Protein AF-A0A970X1T1-F1 (afdb_monomer_lite)

Sequence (201 aa):
MTVLVVLIGLSFYWSSSHQRRQFLLLPASTFEKYLSAFLIRFVGGFILTLLIFWVCANLARLTVQLTPQYGYAAERGFAYEPFSYYLFTNPESGLGKQLWLNVFSLLSSGAFFFVVPLFFRKLPLLKTALLYVTILFGLITLSVGLSHLFFPETSGFDIALTDYRIFHDMDAFEYLFNVLLSTAFPVLLVIGYFKLKEKTV

Structure (mmCIF, N/CA/C/O backbone):
data_AF-A0A970X1T1-F1
#
_entry.id   AF-A0A970X1T1-F1
#
loop_
_atom_site.group_PDB
_atom_site.id
_atom_site.type_symbol
_atom_site.label_atom_id
_atom_site.label_alt_id
_atom_site.label_comp_id
_atom_site.label_asym_id
_atom_site.label_entity_id
_atom_site.label_seq_id
_atom_site.pdbx_PDB_ins_code
_atom_site.Cartn_x
_atom_site.Cartn_y
_atom_site.Cartn_z
_atom_site.occupancy
_atom_site.B_iso_or_equiv
_atom_site.auth_seq_id
_atom_site.auth_comp_id
_atom_site.auth_asym_id
_atom_site.auth_atom_id
_atom_site.pdbx_PDB_model_num
ATOM 1 N N . MET A 1 1 ? 5.534 5.945 -1.621 1.00 47.91 1 MET A N 1
ATOM 2 C CA . MET A 1 1 ? 4.139 5.486 -1.394 1.00 47.91 1 MET A CA 1
ATOM 3 C C . MET A 1 1 ? 3.867 5.038 0.047 1.00 47.91 1 MET A C 1
ATOM 5 O O . MET A 1 1 ? 2.790 5.324 0.552 1.00 47.91 1 MET A O 1
ATOM 9 N N . THR A 1 2 ? 4.821 4.419 0.751 1.00 46.41 2 THR A N 1
ATOM 10 C CA . THR A 1 2 ? 4.668 3.950 2.148 1.00 46.41 2 THR A CA 1
ATOM 11 C C . THR A 1 2 ? 4.268 5.041 3.155 1.00 46.41 2 THR A C 1
ATOM 13 O O . THR A 1 2 ? 3.408 4.808 3.997 1.00 46.41 2 THR A O 1
ATOM 16 N N . VAL A 1 3 ? 4.809 6.260 3.032 1.00 51.78 3 VAL A N 1
ATOM 17 C CA . VAL A 1 3 ? 4.462 7.408 3.902 1.00 51.78 3 VAL A CA 1
ATOM 18 C C . VAL A 1 3 ? 2.988 7.819 3.770 1.00 51.78 3 VAL A C 1
ATOM 20 O O . VAL A 1 3 ? 2.350 8.171 4.759 1.00 51.78 3 VAL A O 1
ATOM 23 N N . LEU A 1 4 ? 2.425 7.718 2.564 1.00 58.75 4 LEU A N 1
ATOM 24 C CA . LEU A 1 4 ? 1.026 8.051 2.278 1.00 58.75 4 LEU A CA 1
ATOM 25 C C . LEU A 1 4 ? 0.061 7.030 2.896 1.00 58.75 4 LEU A C 1
ATOM 27 O O . LEU A 1 4 ? -0.932 7.413 3.507 1.00 58.75 4 LEU A O 1
ATOM 31 N N . VAL A 1 5 ? 0.399 5.740 2.820 1.00 60.19 5 VAL A N 1
ATOM 32 C CA . VAL A 1 5 ? -0.352 4.652 3.476 1.00 60.19 5 VAL A CA 1
ATOM 33 C C . VAL A 1 5 ? -0.394 4.856 4.992 1.00 60.19 5 VAL A C 1
ATOM 35 O O . VAL A 1 5 ? -1.449 4.732 5.616 1.00 60.19 5 VAL A O 1
ATOM 38 N N . VAL A 1 6 ? 0.744 5.233 5.580 1.00 60.34 6 VAL A N 1
ATOM 39 C CA . VAL A 1 6 ? 0.847 5.527 7.012 1.00 60.34 6 VAL A CA 1
ATOM 40 C C . VAL A 1 6 ? 0.017 6.762 7.382 1.00 60.34 6 VAL A C 1
ATOM 42 O O . VAL A 1 6 ? -0.695 6.722 8.378 1.00 60.34 6 VAL A O 1
ATOM 45 N N . LEU A 1 7 ? 0.018 7.823 6.570 1.00 61.06 7 LEU A N 1
ATOM 46 C CA . LEU A 1 7 ? -0.814 9.019 6.777 1.00 61.06 7 LEU A CA 1
ATOM 47 C C . LEU A 1 7 ? -2.321 8.713 6.751 1.00 61.06 7 LEU A C 1
ATOM 49 O O . LEU A 1 7 ? -3.052 9.169 7.634 1.00 61.06 7 LEU A O 1
ATOM 53 N N . ILE A 1 8 ? -2.778 7.897 5.795 1.00 59.72 8 ILE A N 1
ATOM 54 C CA . ILE A 1 8 ? -4.179 7.455 5.713 1.00 59.72 8 ILE A CA 1
ATOM 55 C C . ILE A 1 8 ? -4.552 6.651 6.968 1.00 59.72 8 ILE A C 1
ATOM 57 O O . ILE A 1 8 ? -5.566 6.949 7.601 1.00 59.72 8 ILE A O 1
ATOM 61 N N . GLY A 1 9 ? -3.711 5.701 7.394 1.00 55.88 9 GLY A N 1
ATOM 62 C CA . GLY A 1 9 ? -3.934 4.920 8.619 1.00 55.88 9 GLY A CA 1
ATOM 63 C C . GLY A 1 9 ? -3.893 5.757 9.910 1.00 55.88 9 GLY A C 1
ATOM 64 O O . GLY A 1 9 ? -4.700 5.552 10.820 1.00 55.88 9 GLY A O 1
ATOM 65 N N . LEU A 1 10 ? -3.000 6.749 9.990 1.00 59.59 10 LEU A N 1
ATOM 66 C CA . LEU A 1 10 ? -2.836 7.632 11.153 1.00 59.59 10 LEU A CA 1
ATOM 67 C C . LEU A 1 10 ? -3.963 8.657 11.306 1.00 59.59 10 LEU A C 1
ATOM 69 O O . LEU A 1 10 ? -4.283 9.031 12.439 1.00 59.59 10 LEU A O 1
ATOM 73 N N . SER A 1 11 ? -4.609 9.062 10.207 1.00 55.84 11 SER A N 1
ATOM 74 C CA . SER A 1 11 ? -5.762 9.978 10.228 1.00 55.84 11 SER A CA 1
ATOM 75 C C . SER A 1 11 ? -6.899 9.484 11.138 1.00 55.84 11 SER A C 1
ATOM 77 O O . SER A 1 11 ? -7.680 10.273 11.675 1.00 55.84 11 SER A O 1
ATOM 79 N N . PHE A 1 12 ? -6.969 8.170 11.376 1.00 53.00 12 PHE A N 1
ATOM 80 C CA . PHE A 1 12 ? -7.962 7.563 12.252 1.00 53.00 12 PHE A CA 1
ATOM 81 C C . PHE A 1 12 ? -7.595 7.629 13.738 1.00 53.00 12 PHE A C 1
ATOM 83 O O . PHE A 1 12 ? -8.478 7.791 14.584 1.00 53.00 12 PHE A O 1
ATOM 90 N N . TYR A 1 13 ? -6.304 7.530 14.061 1.00 53.75 13 TYR A N 1
ATOM 91 C CA . TYR A 1 13 ? -5.816 7.507 15.443 1.00 53.75 13 TYR A CA 1
ATOM 92 C C . TYR A 1 13 ? -5.747 8.915 16.057 1.00 53.75 13 TYR A C 1
ATOM 94 O O . TYR A 1 13 ? -5.855 9.073 17.275 1.00 53.75 13 TYR A O 1
ATOM 102 N N . TRP A 1 14 ? -5.652 9.947 15.213 1.00 45.03 14 TRP A N 1
ATOM 103 C CA . TRP A 1 14 ? -5.639 11.360 15.599 1.00 45.03 14 TRP A CA 1
ATOM 104 C C . TRP A 1 14 ? -7.050 11.907 15.886 1.00 45.03 14 TRP A C 1
ATOM 106 O O . TRP A 1 14 ? -7.522 12.850 15.259 1.00 45.03 14 TRP A O 1
ATOM 116 N N . SER A 1 15 ? -7.781 11.312 16.830 1.00 50.44 15 SER A N 1
ATOM 117 C CA . SER A 1 15 ? -9.017 11.918 17.345 1.00 50.44 15 SER A CA 1
ATOM 118 C C . SER A 1 15 ? -8.984 11.958 18.869 1.00 50.44 15 SER A C 1
ATOM 120 O O . SER A 1 15 ? -9.053 10.929 19.559 1.00 50.44 15 SER A O 1
ATOM 122 N N . SER A 1 16 ? -8.822 13.181 19.380 1.00 47.22 16 SER A N 1
ATOM 123 C CA . SER A 1 16 ? -8.738 13.507 20.801 1.00 47.22 16 SER A CA 1
ATOM 124 C C . SER A 1 16 ? -10.021 13.116 21.544 1.00 47.22 16 SER A C 1
ATOM 126 O O . SER A 1 16 ? -11.103 12.990 20.963 1.00 47.22 16 SER A O 1
ATOM 128 N N 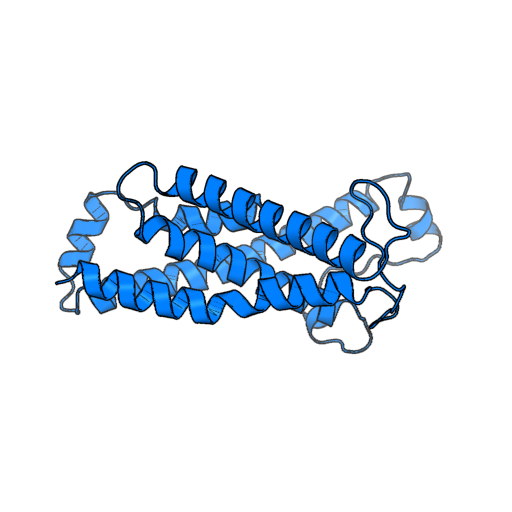. SER A 1 17 ? -9.914 12.897 22.858 1.00 47.44 17 SER A N 1
ATOM 129 C CA . SER A 1 17 ? -11.045 12.459 23.693 1.00 47.44 17 SER A CA 1
ATOM 130 C C . SER A 1 17 ? -12.228 13.445 23.684 1.00 47.44 17 SER A C 1
ATOM 132 O O . SER A 1 17 ? -13.367 13.026 23.886 1.00 47.44 17 SER A O 1
ATOM 134 N N . HIS A 1 18 ? -11.983 14.726 23.382 1.00 41.94 18 HIS A N 1
ATOM 135 C CA . HIS A 1 18 ? -13.001 15.777 23.317 1.00 41.94 18 HIS A CA 1
ATOM 136 C C . HIS A 1 18 ? -13.946 15.652 22.110 1.00 41.94 18 HIS A C 1
ATOM 138 O O . HIS A 1 18 ? -15.156 15.788 22.280 1.00 41.94 18 HIS A O 1
ATOM 144 N N . GLN A 1 19 ? -13.441 15.312 20.918 1.00 51.34 19 GLN A N 1
ATOM 145 C CA . GLN A 1 19 ? -14.283 15.109 19.726 1.00 51.34 19 GLN A CA 1
ATOM 146 C C . GLN A 1 19 ? -15.146 13.842 19.829 1.00 51.34 19 GLN A C 1
ATOM 148 O O . GLN A 1 19 ? -16.275 13.817 19.340 1.00 51.34 19 GLN A O 1
ATOM 153 N N . ARG A 1 20 ? -14.661 12.809 20.538 1.00 51.06 20 ARG A N 1
ATOM 154 C CA . ARG A 1 20 ? -15.435 11.590 20.837 1.00 51.06 20 ARG A CA 1
ATOM 155 C C . ARG A 1 20 ? -16.709 11.882 21.638 1.00 51.06 20 ARG A C 1
ATOM 157 O O . ARG A 1 20 ? -17.729 11.249 21.385 1.00 51.06 20 ARG A O 1
ATOM 164 N N . ARG A 1 21 ? -16.670 12.850 22.565 1.00 47.09 21 ARG A N 1
ATOM 165 C CA . ARG A 1 21 ? -17.832 13.241 23.387 1.00 47.09 21 ARG A CA 1
ATOM 166 C C . ARG A 1 21 ? -18.911 13.973 22.587 1.00 47.09 21 ARG A C 1
ATOM 168 O O . ARG A 1 21 ? -20.084 13.718 22.814 1.00 47.09 21 ARG A O 1
ATOM 175 N N . GLN A 1 22 ? -18.533 14.823 21.632 1.00 48.69 22 GLN A N 1
ATOM 176 C CA . GLN A 1 22 ? -19.498 15.518 20.768 1.00 48.69 22 GLN A CA 1
ATOM 177 C C . GLN A 1 22 ? -20.135 14.580 19.733 1.00 48.69 22 GLN A C 1
ATOM 179 O O . GLN A 1 22 ? -21.338 14.653 19.505 1.00 48.69 22 GLN A O 1
ATOM 184 N N . PHE A 1 23 ? -19.373 13.629 19.180 1.00 50.66 23 PHE A N 1
ATOM 185 C CA . PHE A 1 23 ? -19.921 12.605 18.281 1.00 50.66 23 PHE A CA 1
ATOM 186 C C . PHE A 1 23 ? -20.950 11.696 18.972 1.00 50.66 23 PHE A C 1
ATOM 188 O O . PHE A 1 23 ? -21.931 11.282 18.355 1.00 50.66 23 PHE A O 1
ATOM 195 N N . LEU A 1 24 ? -20.777 11.412 20.267 1.00 51.00 24 LEU A N 1
ATOM 196 C CA . LEU A 1 24 ? -21.720 10.611 21.054 1.00 51.00 24 LEU A CA 1
ATOM 197 C C . LEU A 1 24 ? -23.114 11.249 21.185 1.00 51.00 24 LEU A C 1
ATOM 199 O O . LEU A 1 24 ? -24.064 10.504 21.393 1.00 51.00 24 LEU A O 1
ATOM 203 N N . LEU A 1 25 ? -23.263 12.560 20.971 1.00 57.19 25 LEU A N 1
ATOM 204 C CA . LEU A 1 25 ? -24.535 13.278 21.136 1.00 57.19 25 LEU A CA 1
ATOM 205 C C . LEU A 1 25 ? -25.442 13.274 19.895 1.00 57.19 25 LEU A C 1
ATOM 207 O O . LEU A 1 25 ? -26.604 13.653 20.000 1.00 57.19 25 LEU A O 1
ATOM 211 N N . LEU A 1 26 ? -24.956 12.836 18.728 1.00 59.75 26 LEU A N 1
ATOM 212 C CA . LEU A 1 26 ? -25.812 12.694 17.545 1.00 59.75 26 LEU A CA 1
ATOM 213 C C . LEU A 1 26 ? -26.845 11.567 17.771 1.00 59.75 26 LEU A C 1
ATOM 215 O O . LEU A 1 26 ? -26.453 10.494 18.237 1.00 59.75 26 LEU A O 1
ATOM 219 N N . PRO A 1 27 ? -28.136 11.744 17.440 1.00 56.75 27 PRO A N 1
ATOM 220 C CA . PRO A 1 27 ? -29.149 10.691 17.519 1.00 56.75 27 PRO A CA 1
ATOM 221 C C . PRO A 1 27 ? -28.991 9.746 16.322 1.00 56.75 27 PRO A C 1
ATOM 223 O O . PRO A 1 27 ? -29.815 9.684 15.422 1.00 56.75 27 PRO A O 1
ATOM 226 N N . ALA A 1 28 ? -27.856 9.065 16.288 1.00 61.75 28 ALA A N 1
ATOM 227 C CA . ALA A 1 28 ? -27.480 8.092 15.285 1.00 61.75 28 ALA A CA 1
ATOM 228 C C . ALA A 1 28 ? -26.937 6.872 16.018 1.00 61.75 28 ALA A C 1
ATOM 230 O O . ALA A 1 28 ? -26.394 6.985 17.128 1.00 61.75 28 ALA A O 1
ATOM 231 N N . SER A 1 29 ? -27.057 5.708 15.393 1.00 61.53 29 SER A N 1
ATOM 232 C CA . SER A 1 29 ? -26.443 4.500 15.928 1.00 61.53 29 SER A CA 1
ATOM 233 C C . SER A 1 29 ? -24.944 4.742 16.157 1.00 61.53 29 SER A C 1
ATOM 235 O O . SER A 1 29 ? -24.279 5.416 15.364 1.00 61.53 29 SER A O 1
ATOM 237 N N . THR A 1 30 ? -24.373 4.208 17.242 1.00 61.75 30 THR A N 1
ATOM 238 C CA . THR A 1 30 ? -22.914 4.253 17.469 1.00 61.75 30 THR A CA 1
ATOM 239 C C . THR A 1 30 ? -22.156 3.728 16.250 1.00 61.75 30 THR A C 1
ATOM 241 O O . THR A 1 30 ? -21.119 4.279 15.890 1.00 61.75 30 THR A O 1
ATOM 244 N N . PHE A 1 31 ? -22.733 2.752 15.548 1.00 58.59 31 PHE A N 1
ATOM 245 C CA . PHE A 1 31 ? -22.246 2.248 14.272 1.00 58.59 31 PHE A CA 1
ATOM 246 C C . PHE A 1 31 ? -22.222 3.316 13.160 1.00 58.59 31 PHE A C 1
ATOM 248 O O . PHE A 1 31 ? -21.184 3.510 12.533 1.00 58.59 31 PHE A O 1
ATOM 255 N N . GLU A 1 32 ? -23.311 4.057 12.942 1.00 63.53 32 GLU A N 1
ATOM 256 C CA . GLU A 1 32 ? -23.390 5.106 11.909 1.00 63.53 32 GLU A CA 1
ATOM 257 C C . GLU A 1 32 ? -22.397 6.243 12.162 1.00 63.53 32 GLU A C 1
ATOM 259 O O . GLU A 1 32 ? -21.842 6.819 11.227 1.00 63.53 32 GLU A O 1
ATOM 264 N N . LYS A 1 33 ? -22.100 6.536 13.429 1.00 64.56 33 LYS A N 1
ATOM 265 C CA . LYS A 1 33 ? -21.084 7.526 13.816 1.00 64.56 33 LYS A CA 1
ATOM 266 C C . LYS A 1 33 ? -19.670 7.087 13.435 1.00 64.56 33 LYS A C 1
ATOM 268 O O . LYS A 1 33 ? -18.886 7.899 12.950 1.00 64.56 33 LYS A O 1
ATOM 273 N N . TYR A 1 34 ? -19.339 5.809 13.620 1.00 64.38 34 TYR A N 1
ATOM 274 C CA . TYR A 1 34 ? -18.043 5.273 13.194 1.00 64.38 34 TYR A CA 1
ATOM 275 C C . TYR A 1 34 ? -17.973 5.066 11.680 1.00 64.38 34 TYR A C 1
ATOM 277 O O . TYR A 1 34 ? -16.923 5.319 11.093 1.00 64.38 34 TYR A O 1
ATOM 285 N N . LEU A 1 35 ? -19.078 4.670 11.044 1.00 66.25 35 LEU A N 1
ATOM 286 C CA . LEU A 1 35 ? -19.170 4.494 9.596 1.00 66.25 35 LEU A CA 1
ATOM 287 C C . LEU A 1 35 ? -19.083 5.833 8.854 1.00 66.25 35 LEU A C 1
ATOM 289 O O . LEU A 1 35 ? -18.372 5.929 7.863 1.00 66.25 35 LEU A O 1
ATOM 293 N N . SER A 1 36 ? -19.751 6.880 9.341 1.00 66.12 36 SER A N 1
ATOM 294 C CA . SER A 1 36 ? -19.650 8.229 8.768 1.00 66.12 36 SER A CA 1
ATOM 295 C C . SER A 1 36 ? -18.247 8.803 8.936 1.00 66.12 36 SER A C 1
ATOM 297 O O . SER A 1 36 ? -17.686 9.324 7.977 1.00 66.12 36 SER A O 1
ATOM 299 N N . ALA A 1 37 ? -17.624 8.642 10.108 1.00 64.25 37 ALA A N 1
ATOM 300 C CA . ALA A 1 37 ? -16.226 9.018 10.302 1.00 64.25 37 ALA A CA 1
ATOM 301 C C . ALA A 1 37 ? -15.281 8.203 9.400 1.00 64.25 37 ALA A C 1
ATOM 303 O O . ALA A 1 37 ? -14.306 8.753 8.894 1.00 64.25 37 ALA A O 1
ATOM 304 N N . PHE A 1 38 ? -15.580 6.922 9.163 1.00 66.06 38 PHE A N 1
ATOM 305 C CA . PHE A 1 38 ? -14.867 6.074 8.209 1.00 66.06 38 PHE A CA 1
ATOM 306 C C . PHE A 1 38 ? -15.016 6.571 6.774 1.00 66.06 38 PHE A C 1
ATOM 308 O O . PHE A 1 38 ? -14.006 6.832 6.138 1.00 66.06 38 PHE A O 1
ATOM 315 N N . LEU A 1 39 ? -16.235 6.787 6.282 1.00 69.06 39 LEU A N 1
ATOM 316 C CA . LEU A 1 39 ? -16.487 7.300 4.936 1.00 69.06 39 LEU A CA 1
ATOM 317 C C . LEU A 1 39 ? -15.849 8.672 4.733 1.00 69.06 39 LEU A C 1
ATOM 319 O O . LEU A 1 39 ? -15.106 8.853 3.778 1.00 69.06 39 LEU A O 1
ATOM 323 N N . ILE A 1 40 ? -16.046 9.616 5.653 1.00 69.31 40 ILE A N 1
ATOM 324 C CA . ILE A 1 40 ? -15.488 10.968 5.528 1.00 69.31 40 ILE A CA 1
ATOM 325 C C . ILE A 1 40 ? -13.955 10.934 5.541 1.00 69.31 40 ILE A C 1
ATOM 327 O O . ILE A 1 40 ? -13.327 11.620 4.741 1.00 69.31 40 ILE A O 1
ATOM 331 N N . ARG A 1 41 ? -13.327 10.134 6.413 1.00 67.75 41 ARG A N 1
ATOM 332 C CA . ARG A 1 41 ? -11.858 10.088 6.518 1.00 67.75 41 ARG A CA 1
ATOM 333 C C . ARG A 1 41 ? -11.208 9.225 5.444 1.00 67.75 41 ARG A C 1
ATOM 335 O O . ARG A 1 41 ? -10.148 9.593 4.958 1.00 67.75 41 ARG A O 1
ATOM 342 N N . PHE A 1 42 ? -11.826 8.115 5.055 1.00 68.12 42 PHE A N 1
ATOM 343 C CA . PHE A 1 42 ? -11.320 7.240 4.000 1.00 68.12 42 PHE A CA 1
ATOM 344 C C . PHE A 1 42 ? -11.525 7.876 2.627 1.00 68.12 42 PHE A C 1
ATOM 346 O O . PHE A 1 42 ? -10.560 8.033 1.892 1.00 68.12 42 PHE A O 1
ATOM 353 N N . VAL A 1 43 ? -12.743 8.328 2.304 1.00 72.81 43 VAL A N 1
ATOM 354 C CA . VAL A 1 43 ? -13.030 9.006 1.028 1.00 72.81 43 VAL A CA 1
ATOM 355 C C . VAL A 1 43 ? -12.335 10.364 0.981 1.00 72.81 43 VAL A C 1
ATOM 357 O O . VAL A 1 43 ? -11.674 10.677 -0.004 1.00 72.81 43 VAL A O 1
ATOM 360 N N . GLY A 1 44 ? -12.399 11.152 2.058 1.00 71.56 44 GLY A N 1
ATOM 361 C CA . GLY A 1 44 ? -11.696 12.434 2.135 1.00 71.56 44 GLY A CA 1
ATOM 362 C C . GLY A 1 44 ? -10.176 12.275 2.081 1.00 71.56 44 GLY A C 1
ATOM 363 O O . GLY A 1 44 ? -9.508 12.991 1.340 1.00 71.56 44 GLY A O 1
ATOM 364 N N . GLY A 1 45 ? -9.622 11.294 2.797 1.00 67.81 45 GLY A N 1
ATOM 365 C CA . GLY A 1 45 ? -8.199 10.957 2.751 1.00 67.81 45 GLY A CA 1
ATOM 366 C C . GLY A 1 45 ? -7.762 10.440 1.381 1.00 67.81 45 GLY A C 1
ATOM 367 O O . GLY A 1 45 ? -6.671 10.774 0.925 1.00 67.81 45 GLY A O 1
ATOM 368 N N . PHE A 1 46 ? -8.621 9.692 0.689 1.00 72.88 46 PHE A N 1
ATOM 369 C CA . PHE A 1 46 ? -8.383 9.236 -0.677 1.00 72.88 46 PHE A CA 1
ATOM 370 C C . PHE A 1 46 ? -8.332 10.408 -1.664 1.00 72.88 46 PHE A C 1
ATOM 372 O O . PHE A 1 46 ? -7.360 10.532 -2.406 1.00 72.88 46 PHE A O 1
ATOM 379 N N . ILE A 1 47 ? -9.307 11.320 -1.617 1.00 78.94 47 ILE A N 1
ATOM 380 C CA . ILE A 1 47 ? -9.315 12.537 -2.447 1.00 78.94 47 ILE A CA 1
ATOM 381 C C . ILE A 1 47 ? -8.060 13.378 -2.178 1.00 78.94 47 ILE A C 1
ATOM 383 O O . ILE A 1 47 ? -7.379 13.803 -3.110 1.00 78.94 47 ILE A O 1
ATOM 387 N N . LEU A 1 48 ? -7.715 13.577 -0.904 1.00 76.12 48 LEU A N 1
ATOM 388 C CA . LEU A 1 48 ? -6.531 14.337 -0.508 1.00 76.12 48 LEU A CA 1
ATOM 389 C C . LEU A 1 48 ? -5.236 13.662 -0.983 1.00 76.12 48 LEU A C 1
ATOM 391 O O . LEU A 1 48 ? -4.315 14.338 -1.431 1.00 76.12 48 LEU A O 1
ATOM 395 N N . THR A 1 49 ? -5.185 12.331 -0.960 1.00 68.50 49 THR A N 1
ATOM 396 C CA . THR A 1 49 ? -4.061 11.548 -1.491 1.00 68.50 49 THR A CA 1
ATOM 397 C C . THR A 1 49 ? -3.916 11.714 -2.997 1.00 68.50 49 THR A C 1
ATOM 399 O O . THR A 1 49 ? -2.800 11.913 -3.471 1.00 68.50 49 THR A O 1
ATOM 402 N N . LEU A 1 50 ? -5.021 11.672 -3.749 1.00 77.25 50 LEU A N 1
ATOM 403 C CA . LEU A 1 50 ? -4.995 11.931 -5.187 1.00 77.25 50 LEU A CA 1
ATOM 404 C C . LEU A 1 50 ? -4.441 13.330 -5.467 1.00 77.25 50 LEU A C 1
ATOM 406 O O . LEU A 1 50 ? -3.550 13.462 -6.303 1.00 77.25 50 LEU A O 1
ATOM 410 N N . LEU A 1 51 ? -4.894 14.344 -4.728 1.00 81.06 51 LEU A N 1
ATOM 411 C CA . LEU A 1 51 ? -4.429 15.723 -4.882 1.00 81.06 51 LEU A CA 1
ATOM 412 C C . LEU A 1 51 ? -2.927 15.851 -4.573 1.00 81.06 51 LEU A C 1
ATOM 414 O O . LEU A 1 51 ? -2.181 16.395 -5.385 1.00 81.06 51 LEU A O 1
ATOM 418 N N . ILE A 1 52 ? -2.456 15.287 -3.453 1.00 79.69 52 ILE A N 1
ATOM 419 C CA . ILE A 1 52 ? -1.022 15.249 -3.115 1.00 79.69 52 ILE A CA 1
ATOM 420 C C . ILE A 1 52 ? -0.229 14.558 -4.224 1.00 79.69 52 ILE A C 1
ATOM 422 O O . ILE A 1 52 ? 0.811 15.062 -4.637 1.00 79.69 52 ILE A O 1
ATOM 426 N N . PHE A 1 53 ? -0.718 13.425 -4.728 1.00 78.62 53 PHE A N 1
ATOM 427 C CA . PHE A 1 53 ? -0.064 12.700 -5.809 1.00 78.62 53 PHE A CA 1
ATOM 428 C C . PHE A 1 53 ? 0.050 13.551 -7.079 1.00 78.62 53 PHE A C 1
ATOM 430 O O . PHE A 1 53 ? 1.125 13.608 -7.671 1.00 78.62 53 PHE A O 1
ATOM 437 N N . TRP A 1 54 ? -1.009 14.270 -7.459 1.00 83.81 54 TRP A N 1
ATOM 438 C CA . TRP A 1 54 ? -0.980 15.192 -8.595 1.00 83.81 54 TRP A CA 1
ATOM 439 C C . TRP A 1 54 ? 0.037 16.318 -8.404 1.00 83.81 54 TRP A C 1
ATOM 441 O O . TRP A 1 54 ? 0.803 16.614 -9.322 1.00 83.81 54 TRP A O 1
ATOM 451 N N . VAL A 1 55 ? 0.110 16.906 -7.207 1.00 84.88 55 VAL A N 1
ATOM 452 C CA . VAL A 1 55 ? 1.121 17.925 -6.884 1.00 84.88 55 VAL A CA 1
ATOM 453 C C . VAL A 1 55 ? 2.527 17.337 -6.983 1.00 84.88 55 VAL A C 1
ATOM 455 O O . VAL A 1 55 ? 3.381 17.915 -7.649 1.00 84.88 55 VAL A O 1
ATOM 458 N N . CYS A 1 56 ? 2.769 16.169 -6.384 1.00 82.44 56 CYS A N 1
ATOM 459 C CA . CYS A 1 56 ? 4.063 15.494 -6.439 1.00 82.44 56 CYS A CA 1
ATOM 460 C C . CYS A 1 56 ? 4.476 15.132 -7.870 1.00 82.44 56 CYS A C 1
ATOM 462 O O . CYS A 1 56 ? 5.638 15.315 -8.213 1.00 82.44 56 CYS A O 1
ATOM 464 N N . ALA A 1 57 ? 3.554 14.658 -8.712 1.00 81.25 57 ALA A N 1
ATOM 465 C CA . ALA A 1 57 ? 3.840 14.317 -10.105 1.00 81.25 57 ALA A CA 1
ATOM 466 C C . ALA A 1 57 ? 4.237 15.557 -10.924 1.00 81.25 57 ALA A C 1
ATOM 468 O O . ALA A 1 57 ? 5.198 15.523 -11.693 1.00 81.25 57 ALA A O 1
ATOM 469 N N . ASN A 1 58 ? 3.550 16.683 -10.709 1.00 84.31 58 ASN A N 1
ATOM 470 C CA . ASN A 1 58 ? 3.902 17.946 -11.354 1.00 84.31 58 ASN A CA 1
ATOM 471 C C . ASN A 1 58 ? 5.207 18.543 -10.805 1.00 84.31 58 ASN A C 1
ATOM 473 O O . ASN A 1 58 ? 5.997 19.082 -11.580 1.00 84.31 58 ASN A O 1
ATOM 477 N N . LEU A 1 59 ? 5.486 18.393 -9.506 1.00 83.75 59 LEU A N 1
ATOM 478 C CA . LEU A 1 59 ? 6.791 18.746 -8.939 1.00 83.75 59 LEU A CA 1
ATOM 479 C C . LEU A 1 59 ? 7.907 17.886 -9.534 1.00 83.75 59 LEU A C 1
ATOM 481 O O . LEU A 1 59 ? 8.938 18.424 -9.917 1.00 83.75 59 LEU A O 1
ATOM 485 N N . ALA A 1 60 ? 7.702 16.574 -9.654 1.00 82.94 60 ALA A N 1
ATOM 486 C CA . ALA A 1 60 ? 8.679 15.668 -10.248 1.00 82.94 60 ALA A CA 1
ATOM 487 C C . ALA A 1 60 ? 9.001 16.082 -11.693 1.00 82.94 60 ALA A C 1
ATOM 489 O O . ALA A 1 60 ? 10.170 16.206 -12.058 1.00 82.94 60 ALA A O 1
ATOM 490 N N . ARG A 1 61 ? 7.978 16.416 -12.491 1.00 80.94 61 ARG A N 1
ATOM 491 C CA . ARG A 1 61 ? 8.159 16.987 -13.834 1.00 80.94 61 ARG A CA 1
ATOM 492 C C . ARG A 1 61 ? 9.019 18.252 -13.810 1.00 80.94 61 ARG A C 1
ATOM 494 O O . ARG A 1 61 ? 9.965 18.347 -14.587 1.00 80.94 61 ARG A O 1
ATOM 501 N N . LEU A 1 62 ? 8.727 19.194 -12.911 1.00 81.31 62 LEU A N 1
ATOM 502 C CA . LEU A 1 62 ? 9.528 20.414 -12.762 1.00 81.31 62 LEU A CA 1
ATOM 503 C C . LEU A 1 62 ? 10.980 20.097 -12.392 1.00 81.31 62 LEU A C 1
ATOM 505 O O . LEU A 1 62 ? 11.894 20.669 -12.976 1.00 81.31 62 LEU A O 1
ATOM 509 N N . THR A 1 63 ? 11.215 19.157 -11.474 1.00 83.75 63 THR A N 1
ATOM 510 C CA . THR A 1 63 ? 12.582 18.775 -11.087 1.00 83.75 63 THR A CA 1
ATOM 511 C C . THR A 1 63 ? 13.367 18.170 -12.247 1.00 83.75 63 THR A C 1
ATOM 513 O O . THR A 1 63 ? 14.545 18.481 -12.404 1.00 83.75 63 THR A O 1
ATOM 516 N N . VAL A 1 64 ? 12.724 17.372 -13.105 1.00 79.06 64 VAL A N 1
ATOM 517 C CA . VAL A 1 64 ? 13.363 16.799 -14.299 1.00 79.06 64 VAL A CA 1
ATOM 518 C C . VAL A 1 64 ? 13.696 17.895 -15.311 1.00 79.06 64 VAL A C 1
ATOM 520 O O . VAL A 1 64 ? 14.813 17.925 -15.817 1.00 79.06 64 VAL A O 1
ATOM 523 N N . GLN A 1 65 ? 12.780 18.838 -15.547 1.00 75.88 65 GLN A N 1
ATOM 524 C CA . GLN A 1 65 ? 13.011 19.977 -16.445 1.00 75.88 65 GLN A CA 1
ATOM 525 C C . GLN A 1 65 ? 14.143 20.898 -15.965 1.00 75.88 65 GLN A C 1
ATOM 527 O O . GLN A 1 65 ? 14.881 21.440 -16.782 1.00 75.88 65 GLN A O 1
ATOM 532 N N . LEU A 1 66 ? 14.291 21.068 -14.650 1.00 76.00 66 LEU A N 1
ATOM 533 C CA . LEU A 1 66 ? 15.332 21.902 -14.040 1.00 76.00 66 LEU A CA 1
ATOM 534 C C . LEU A 1 66 ? 16.688 21.189 -13.919 1.00 76.00 66 LEU A C 1
ATOM 536 O O . LEU A 1 66 ? 17.693 21.835 -13.624 1.00 76.00 66 LEU A O 1
ATOM 540 N N . THR A 1 67 ? 16.739 19.869 -14.123 1.00 79.12 67 THR A N 1
ATOM 541 C CA . THR A 1 67 ? 17.978 19.095 -14.007 1.00 79.12 67 THR A CA 1
ATOM 542 C C . THR A 1 67 ? 18.747 19.131 -15.335 1.00 79.12 67 THR A C 1
ATOM 544 O O . THR A 1 67 ? 18.264 18.597 -16.336 1.00 79.12 67 THR A O 1
ATOM 547 N N . PRO A 1 68 ? 19.978 19.678 -15.373 1.00 68.00 68 PRO A N 1
ATOM 548 C CA . PRO A 1 68 ? 20.712 19.903 -16.622 1.00 68.00 68 PRO A CA 1
ATOM 549 C C . PRO A 1 68 ? 21.056 18.614 -17.386 1.00 68.00 68 PRO A C 1
ATOM 551 O O . PRO A 1 68 ? 21.167 18.642 -18.606 1.00 68.00 68 PRO A O 1
ATOM 554 N N . GLN A 1 69 ? 21.158 17.466 -16.704 1.00 67.31 69 GLN A N 1
ATOM 555 C CA . GLN A 1 69 ? 21.355 16.161 -17.358 1.00 67.31 69 GLN A CA 1
ATOM 556 C C . GLN A 1 69 ? 20.165 15.734 -18.235 1.00 67.31 69 GLN A C 1
ATOM 558 O O . GLN A 1 69 ? 20.366 15.037 -19.225 1.00 67.31 69 GLN A O 1
ATOM 563 N N . TYR A 1 70 ? 18.947 16.170 -17.902 1.00 63.78 70 TYR A N 1
ATOM 564 C CA . TYR A 1 70 ? 17.722 15.842 -18.638 1.00 63.78 70 TYR A CA 1
ATOM 565 C C . TYR A 1 70 ? 17.224 17.001 -19.516 1.00 63.78 70 TYR A C 1
ATOM 567 O O . TYR A 1 70 ? 16.439 16.778 -20.436 1.00 63.78 70 TYR A O 1
ATOM 575 N N . GLY A 1 71 ? 17.743 18.218 -19.314 1.00 59.91 71 GLY A N 1
ATOM 576 C CA . GLY A 1 71 ? 17.485 19.378 -20.178 1.00 59.91 71 GLY A CA 1
ATOM 577 C C . GLY A 1 71 ? 17.829 19.135 -21.655 1.00 59.91 71 GLY A C 1
ATOM 578 O O . GLY A 1 71 ? 17.107 19.599 -22.535 1.00 59.91 71 GLY A O 1
ATOM 579 N N . TYR A 1 72 ? 18.834 18.297 -21.939 1.00 58.00 72 TYR A N 1
ATOM 580 C CA . TYR A 1 72 ? 19.210 17.892 -23.302 1.00 58.00 72 TYR A CA 1
ATOM 581 C C . TYR A 1 72 ? 18.097 17.161 -24.077 1.00 58.00 72 TYR A C 1
ATOM 583 O O . TYR A 1 72 ? 18.089 17.176 -25.308 1.00 58.00 72 TYR A O 1
ATOM 591 N N . ALA A 1 73 ? 17.150 16.510 -23.393 1.00 60.72 73 ALA A N 1
ATOM 592 C CA . ALA A 1 73 ? 16.004 15.882 -24.052 1.00 60.72 73 ALA A CA 1
ATOM 593 C C . ALA A 1 73 ? 14.963 16.926 -24.493 1.00 60.72 73 ALA A C 1
ATOM 595 O O . ALA A 1 73 ? 14.390 16.800 -25.576 1.00 60.72 73 ALA A O 1
ATOM 596 N N . ALA A 1 74 ? 14.777 17.993 -23.707 1.00 60.12 74 ALA A N 1
ATOM 597 C CA . ALA A 1 74 ? 13.901 19.107 -24.067 1.00 60.12 74 ALA A CA 1
ATOM 598 C C . ALA A 1 74 ? 14.441 19.887 -25.281 1.00 60.12 74 ALA A C 1
ATOM 600 O O . ALA A 1 74 ? 13.669 20.257 -26.163 1.00 60.12 74 ALA A O 1
ATOM 601 N N . GLU A 1 75 ? 15.765 20.053 -25.387 1.00 61.38 75 GLU A N 1
ATOM 602 C CA . GLU A 1 75 ? 16.423 20.673 -26.553 1.00 61.38 75 GLU A CA 1
ATOM 603 C C . GLU A 1 75 ? 16.263 19.858 -27.850 1.00 61.38 75 GLU A C 1
ATOM 605 O O . GLU A 1 75 ? 16.278 20.420 -28.943 1.00 61.38 75 GLU A O 1
ATOM 610 N N . ARG A 1 76 ? 16.050 18.538 -27.748 1.00 63.28 76 ARG A N 1
ATOM 611 C CA . ARG A 1 76 ? 15.772 17.642 -28.888 1.00 63.28 76 ARG A CA 1
ATOM 612 C C . ARG A 1 76 ? 14.287 17.540 -29.259 1.00 63.28 76 ARG A C 1
ATOM 614 O O . ARG A 1 76 ? 13.934 16.715 -30.097 1.00 63.28 76 ARG A O 1
ATOM 621 N N . GLY A 1 77 ? 13.423 18.360 -28.659 1.00 63.41 77 GLY A N 1
ATOM 622 C CA . GLY A 1 77 ? 11.993 18.404 -28.974 1.00 63.41 77 GLY A CA 1
ATOM 623 C C . GLY A 1 77 ? 11.130 17.393 -28.214 1.00 63.41 77 GLY A C 1
ATOM 624 O O . GLY A 1 77 ? 9.949 17.257 -28.531 1.00 63.41 77 GLY A O 1
ATOM 625 N N . PHE A 1 78 ? 11.664 16.704 -27.198 1.00 65.44 78 PHE A N 1
ATOM 626 C CA . PHE A 1 78 ? 10.838 15.874 -26.321 1.00 65.44 78 PHE A CA 1
ATOM 627 C C . PHE A 1 78 ? 10.091 16.761 -25.321 1.00 65.44 78 PHE A C 1
ATOM 629 O O . PHE A 1 78 ? 10.669 17.300 -24.375 1.00 65.44 78 PHE A O 1
ATOM 636 N N . ALA A 1 79 ? 8.784 16.918 -25.531 1.00 65.88 79 ALA A N 1
ATOM 637 C CA . ALA A 1 79 ? 7.919 17.628 -24.603 1.00 65.88 79 ALA A CA 1
ATOM 638 C C . ALA A 1 79 ? 7.556 16.720 -23.419 1.00 65.88 79 ALA A C 1
ATOM 640 O O . ALA A 1 79 ? 6.895 15.698 -23.577 1.00 65.88 79 ALA A O 1
ATOM 641 N N . TYR A 1 80 ? 7.955 17.114 -22.208 1.00 69.62 80 TYR A N 1
ATOM 642 C CA . TYR A 1 80 ? 7.443 16.486 -20.992 1.00 69.62 80 TYR A CA 1
ATOM 643 C C . TYR A 1 80 ? 5.995 16.922 -20.782 1.00 69.62 80 TYR A C 1
ATOM 645 O O . TYR A 1 80 ? 5.749 18.063 -20.371 1.00 69.62 80 TYR A O 1
ATOM 653 N N . GLU A 1 81 ? 5.038 16.041 -21.051 1.00 71.06 81 GLU A N 1
ATOM 654 C CA . GLU A 1 81 ? 3.621 16.333 -20.839 1.00 71.06 81 GLU A CA 1
ATOM 655 C C . GLU A 1 81 ? 3.289 16.485 -19.341 1.00 71.06 81 GLU A C 1
ATOM 657 O O . GLU A 1 81 ? 3.879 15.807 -18.491 1.00 71.06 81 GLU A O 1
ATOM 662 N N . PRO A 1 82 ? 2.385 17.412 -18.973 1.00 76.62 82 PRO A N 1
ATOM 663 C CA . PRO A 1 82 ? 1.898 17.519 -17.604 1.00 76.62 82 PRO A CA 1
ATOM 664 C C . PRO A 1 82 ? 1.127 16.259 -17.208 1.00 76.62 82 PRO A C 1
ATOM 666 O O . PRO A 1 82 ? 0.385 15.684 -18.004 1.00 76.62 82 PRO A O 1
ATOM 669 N N . PHE A 1 83 ? 1.259 15.859 -15.943 1.00 77.94 83 PHE A N 1
ATOM 670 C CA . PHE A 1 83 ? 0.511 14.717 -15.442 1.00 77.94 83 PHE A CA 1
ATOM 671 C C . PHE A 1 83 ? -0.992 15.030 -15.430 1.00 77.94 83 PHE A C 1
ATOM 673 O O . PHE A 1 83 ? -1.446 15.955 -14.748 1.00 77.94 83 PHE A O 1
ATOM 680 N N . SER A 1 84 ? -1.763 14.229 -16.165 1.00 78.56 84 SER A N 1
ATOM 681 C CA . SER A 1 84 ? -3.220 14.305 -16.225 1.00 78.56 84 SER A CA 1
ATOM 682 C C . SER A 1 84 ? -3.838 12.979 -15.812 1.00 78.56 84 SER A C 1
ATOM 684 O O . SER A 1 84 ? -3.378 11.909 -16.210 1.00 78.56 84 SER A O 1
ATOM 686 N N . TYR A 1 85 ? -4.948 13.042 -15.077 1.00 73.56 85 TYR A N 1
ATOM 687 C CA . TYR A 1 85 ? -5.715 11.848 -14.729 1.00 73.56 85 TYR A CA 1
ATOM 688 C C . TYR A 1 85 ? -6.330 11.145 -15.952 1.00 73.56 85 TYR A C 1
ATOM 690 O O . TYR A 1 85 ? -6.693 9.978 -15.864 1.00 73.56 85 TYR A O 1
ATOM 698 N N . TYR A 1 86 ? -6.384 11.805 -17.113 1.00 72.44 86 TYR A N 1
ATOM 699 C CA . TYR A 1 86 ? -6.775 11.168 -18.374 1.00 72.44 86 TYR A CA 1
ATOM 700 C C . TYR A 1 86 ? -5.842 10.006 -18.771 1.00 72.44 86 TYR A C 1
ATOM 702 O O . TYR A 1 86 ? -6.255 9.071 -19.455 1.00 72.44 86 TYR A O 1
ATOM 710 N N . LEU A 1 87 ? -4.598 9.999 -18.274 1.00 69.00 87 LEU A N 1
ATOM 711 C CA . LEU A 1 87 ? -3.659 8.893 -18.473 1.00 69.00 87 LEU A CA 1
ATOM 712 C C . LEU A 1 87 ? -4.139 7.576 -17.835 1.00 69.00 87 LEU A C 1
ATOM 714 O O . LEU A 1 87 ? -3.759 6.512 -18.315 1.00 69.00 87 LEU A O 1
ATOM 718 N N . PHE A 1 88 ? -5.007 7.622 -16.812 1.00 67.06 88 PHE A N 1
ATOM 719 C CA . PHE A 1 88 ? -5.625 6.423 -16.220 1.00 67.06 88 PHE A CA 1
ATOM 720 C C . PHE A 1 88 ? -6.674 5.782 -17.132 1.00 67.06 88 PHE A C 1
ATOM 722 O O . PHE A 1 88 ? -6.961 4.593 -17.002 1.00 67.06 88 PHE A O 1
ATOM 729 N N . THR A 1 89 ? -7.277 6.576 -18.016 1.00 66.81 89 THR A N 1
ATOM 730 C CA . THR A 1 89 ? -8.357 6.149 -18.910 1.00 66.81 89 THR A CA 1
ATOM 731 C C . THR A 1 89 ? -7.884 5.891 -20.331 1.00 66.81 89 THR A C 1
ATOM 733 O O . THR A 1 89 ? -8.655 5.350 -21.113 1.00 66.81 89 THR A O 1
ATOM 736 N N . ASN A 1 90 ? -6.645 6.258 -20.674 1.00 66.38 90 ASN A N 1
ATOM 737 C CA . ASN A 1 90 ? -6.093 6.017 -21.999 1.00 66.38 90 ASN A CA 1
ATOM 738 C C . ASN A 1 90 ? -5.640 4.545 -22.131 1.00 66.38 90 ASN A C 1
ATOM 740 O O . ASN A 1 90 ? -4.659 4.156 -21.491 1.00 66.38 90 ASN A O 1
ATOM 744 N N . PRO A 1 91 ? -6.324 3.715 -22.940 1.00 60.12 91 PRO A N 1
ATOM 745 C CA . PRO A 1 91 ? -5.976 2.307 -23.104 1.00 60.12 91 PRO A CA 1
ATOM 746 C C . PRO A 1 91 ? -4.661 2.093 -23.866 1.00 60.12 91 PRO A C 1
ATOM 748 O O . PRO A 1 91 ? -4.065 1.026 -23.728 1.00 60.12 91 PRO A O 1
ATOM 751 N N . GLU A 1 92 ? -4.193 3.085 -24.631 1.00 62.34 92 GLU A N 1
ATOM 752 C CA . GLU A 1 92 ? -2.981 2.978 -25.454 1.00 62.34 92 GLU A CA 1
ATOM 753 C C . GLU A 1 92 ? -1.689 3.181 -24.657 1.00 62.34 92 GLU A C 1
ATOM 755 O O . GLU A 1 92 ? -0.627 2.739 -25.081 1.00 62.34 92 GLU A O 1
ATOM 760 N N . SER A 1 93 ? -1.758 3.817 -23.484 1.00 63.88 93 SER A N 1
ATOM 761 C CA . SER A 1 93 ? -0.553 4.239 -22.766 1.00 63.88 93 SER A CA 1
ATOM 762 C C . SER A 1 93 ? 0.136 3.124 -21.979 1.00 63.88 93 SER A C 1
ATOM 764 O O . SER A 1 93 ? 1.252 3.350 -21.525 1.00 63.88 93 SER A O 1
ATOM 766 N N . GLY A 1 94 ? -0.494 1.955 -21.768 1.00 62.72 94 GLY A N 1
ATOM 767 C CA . GLY A 1 94 ? -0.001 0.862 -20.899 1.00 62.72 94 GLY A CA 1
ATOM 768 C C . GLY A 1 94 ? 0.047 1.227 -19.400 1.00 62.72 94 GLY A C 1
ATOM 769 O O . GLY A 1 94 ? -0.426 0.478 -18.542 1.00 62.72 94 GLY A O 1
ATOM 770 N N . LEU A 1 95 ? 0.496 2.447 -19.109 1.00 65.81 95 LEU A N 1
ATOM 771 C CA . LEU A 1 95 ? 0.581 3.145 -17.834 1.00 65.81 95 LEU A CA 1
ATOM 772 C C . LEU A 1 95 ? -0.751 3.185 -17.090 1.00 65.81 95 LEU A C 1
ATOM 774 O O . LEU A 1 95 ? -0.763 3.033 -15.871 1.00 65.81 95 LEU A O 1
ATOM 778 N N . GLY A 1 96 ? -1.881 3.331 -17.790 1.00 69.25 96 GLY A N 1
ATOM 779 C CA . GLY A 1 96 ? -3.198 3.367 -17.149 1.00 69.25 96 GLY A CA 1
ATOM 780 C C . GLY A 1 96 ? -3.484 2.118 -16.306 1.00 69.25 96 GLY A C 1
ATOM 781 O O . GLY A 1 96 ? -3.960 2.225 -15.176 1.00 69.25 96 GLY A O 1
ATOM 782 N N . LYS A 1 97 ? -3.114 0.928 -16.800 1.00 70.31 97 LYS A N 1
ATOM 783 C CA . LYS A 1 97 ? -3.322 -0.344 -16.084 1.00 70.31 97 LYS A CA 1
ATOM 784 C C . LYS A 1 97 ? -2.428 -0.458 -14.849 1.00 70.31 97 LYS A C 1
ATOM 786 O O . LYS A 1 97 ? -2.909 -0.825 -13.779 1.00 70.31 97 LYS A O 1
ATOM 791 N N . GLN A 1 98 ? -1.150 -0.104 -14.980 1.00 71.44 98 GLN A N 1
ATOM 792 C CA . GLN A 1 98 ? -0.194 -0.133 -13.869 1.00 71.44 98 GLN A CA 1
ATOM 793 C C . GLN A 1 98 ? -0.568 0.887 -12.785 1.00 71.44 98 GLN A C 1
ATOM 795 O O . GLN A 1 98 ? -0.515 0.590 -11.594 1.00 71.44 98 GLN A O 1
ATOM 800 N N . LEU A 1 99 ? -1.037 2.069 -13.186 1.00 73.94 99 LEU A N 1
ATOM 801 C CA . LEU A 1 99 ? -1.542 3.082 -12.268 1.00 73.94 99 LEU A CA 1
ATOM 802 C C . LEU A 1 99 ? -2.795 2.609 -11.514 1.00 73.94 99 LEU A C 1
ATOM 804 O O . LEU A 1 99 ? -2.880 2.821 -10.306 1.00 73.94 99 LEU A O 1
ATOM 808 N N . TRP A 1 100 ? -3.732 1.924 -12.179 1.00 74.00 100 TRP A N 1
ATOM 809 C CA . TRP A 1 100 ? -4.894 1.321 -11.514 1.00 74.00 100 TRP A CA 1
ATOM 810 C C . TRP A 1 100 ? -4.498 0.260 -10.486 1.00 74.00 100 TRP A C 1
ATOM 812 O O . TRP A 1 100 ? -4.988 0.295 -9.356 1.00 74.00 100 TRP A O 1
ATOM 822 N N . LEU A 1 101 ? -3.579 -0.641 -10.842 1.00 76.38 101 LEU A N 1
ATOM 823 C CA . LEU A 1 101 ? -3.039 -1.639 -9.913 1.00 76.38 101 LEU A CA 1
ATOM 824 C C . LEU A 1 101 ? -2.377 -0.972 -8.700 1.00 76.38 101 LEU A C 1
ATOM 826 O O . LEU A 1 101 ? -2.641 -1.348 -7.560 1.00 76.38 101 LEU A O 1
ATOM 830 N N . ASN A 1 102 ? -1.601 0.089 -8.918 1.00 76.00 102 ASN A N 1
ATOM 831 C CA . ASN A 1 102 ? -0.971 0.847 -7.838 1.00 76.00 102 ASN A CA 1
ATOM 832 C C . ASN A 1 102 ? -1.996 1.521 -6.910 1.00 76.00 102 ASN A C 1
ATOM 834 O O . ASN A 1 102 ? -1.809 1.537 -5.691 1.00 76.00 102 ASN A O 1
ATOM 838 N N . VAL A 1 103 ? -3.094 2.055 -7.456 1.00 77.56 103 VAL A N 1
ATOM 839 C CA . VAL A 1 103 ? -4.183 2.647 -6.661 1.00 77.56 103 VAL A CA 1
ATOM 840 C C . VAL A 1 103 ? -4.881 1.586 -5.810 1.00 77.56 103 VAL A C 1
ATOM 842 O O . VAL A 1 103 ? -5.087 1.810 -4.617 1.00 77.56 103 VAL A O 1
ATOM 845 N N . PHE A 1 104 ? -5.209 0.420 -6.372 1.00 80.69 104 PHE A N 1
ATOM 846 C CA . PHE A 1 104 ? -5.842 -0.658 -5.605 1.00 80.69 104 PHE A CA 1
ATOM 847 C C . PHE A 1 104 ? -4.912 -1.256 -4.547 1.00 80.69 104 PHE A C 1
ATOM 849 O O . PHE A 1 104 ? -5.345 -1.499 -3.419 1.00 80.69 104 PHE A O 1
ATOM 856 N N . SER A 1 105 ? -3.626 -1.413 -4.855 1.00 80.06 105 SER A N 1
ATOM 857 C CA . SER A 1 105 ? -2.608 -1.820 -3.883 1.00 80.06 105 SER A CA 1
ATOM 858 C C . SER A 1 105 ? -2.499 -0.818 -2.723 1.00 80.06 105 SER A C 1
ATOM 860 O O . SER A 1 105 ? -2.444 -1.208 -1.550 1.00 80.06 105 SER A O 1
ATOM 862 N N . LEU A 1 106 ? -2.577 0.487 -3.015 1.00 79.00 106 LEU A N 1
ATOM 863 C CA . LEU A 1 106 ? -2.600 1.540 -1.997 1.00 79.00 106 LEU A CA 1
ATOM 864 C C . LEU A 1 106 ? -3.870 1.485 -1.139 1.00 79.00 106 LEU A C 1
ATOM 866 O O . LEU A 1 106 ? -3.777 1.587 0.086 1.00 79.00 106 LEU A O 1
ATOM 870 N N . LEU A 1 107 ? -5.039 1.282 -1.752 1.00 80.50 107 LEU A N 1
ATOM 871 C CA . LEU A 1 107 ? -6.308 1.104 -1.037 1.00 80.50 107 LEU A CA 1
ATOM 872 C C . LEU A 1 107 ? -6.269 -0.118 -0.115 1.00 80.50 107 LEU A C 1
ATOM 874 O O . LEU A 1 107 ? -6.718 -0.043 1.026 1.00 80.50 107 LEU A O 1
ATOM 878 N N . SER A 1 108 ? -5.690 -1.219 -0.582 1.00 85.69 108 SER A N 1
ATOM 879 C CA . SER A 1 108 ? -5.540 -2.454 0.185 1.00 85.69 108 SER A CA 1
ATOM 880 C C . SER A 1 108 ? -4.589 -2.325 1.357 1.00 85.69 108 SER A C 1
ATOM 882 O O . SER A 1 108 ? -4.940 -2.672 2.486 1.00 85.69 108 SER A O 1
ATOM 884 N N . SER A 1 109 ? -3.435 -1.707 1.129 1.00 82.62 109 SER A N 1
ATOM 885 C CA . SER A 1 109 ? -2.498 -1.377 2.199 1.00 82.62 109 SER A CA 1
ATOM 886 C C . SER A 1 109 ? -3.153 -0.440 3.222 1.00 82.62 109 SER A C 1
ATOM 888 O O . SER A 1 109 ? -3.072 -0.672 4.426 1.00 82.62 109 SER A O 1
ATOM 890 N N . GLY A 1 110 ? -3.883 0.583 2.764 1.00 78.75 110 GLY A N 1
ATOM 891 C CA . GLY A 1 110 ? -4.646 1.485 3.629 1.00 78.75 110 GLY A CA 1
ATOM 892 C C . GLY A 1 110 ? -5.717 0.759 4.449 1.00 78.75 110 GLY A C 1
ATOM 893 O O . GLY A 1 110 ? -5.815 0.971 5.657 1.00 78.75 110 GLY A O 1
ATOM 894 N N . ALA A 1 111 ? -6.475 -0.148 3.828 1.00 82.06 111 ALA A N 1
ATOM 895 C CA . ALA A 1 111 ? -7.462 -0.983 4.508 1.00 82.06 111 ALA A CA 1
ATOM 896 C C . ALA A 1 111 ? -6.805 -1.903 5.548 1.00 82.06 111 ALA A C 1
ATOM 898 O O . ALA A 1 111 ? -7.316 -2.034 6.657 1.00 82.06 111 ALA A O 1
ATOM 899 N N . PHE A 1 112 ? -5.640 -2.480 5.253 1.00 86.00 112 PHE A N 1
ATOM 900 C CA . PHE A 1 112 ? -4.880 -3.279 6.215 1.00 86.00 112 PHE A CA 1
ATOM 901 C C . PHE A 1 112 ? -4.491 -2.451 7.446 1.00 86.00 112 PHE A C 1
ATOM 903 O O . PHE A 1 112 ? -4.807 -2.827 8.577 1.00 86.00 112 PHE A O 1
ATOM 910 N N . PHE A 1 113 ? -3.881 -1.280 7.230 1.00 82.62 113 PHE A N 1
ATOM 911 C CA . PHE A 1 113 ? -3.506 -0.353 8.301 1.00 82.62 113 PHE A CA 1
ATOM 912 C C . PHE A 1 113 ? -4.703 0.265 9.028 1.00 82.62 113 PHE A C 1
ATOM 914 O O . PHE A 1 113 ? -4.525 0.842 10.096 1.00 82.62 113 PHE A O 1
ATOM 921 N N . PHE A 1 114 ? -5.913 0.129 8.494 1.00 78.56 114 PHE A N 1
ATOM 922 C CA . PHE A 1 114 ? -7.145 0.514 9.168 1.00 78.56 114 PHE A CA 1
ATOM 923 C C . PHE A 1 114 ? -7.713 -0.620 10.033 1.00 78.56 114 PHE A C 1
ATOM 925 O O . PHE A 1 114 ? -8.055 -0.412 11.197 1.00 78.56 114 PHE A O 1
ATOM 932 N N . VAL A 1 115 ? -7.801 -1.828 9.478 1.00 82.25 115 VAL A N 1
ATOM 933 C CA . VAL A 1 115 ? -8.535 -2.956 10.070 1.00 82.25 115 VAL A CA 1
ATOM 934 C C . VAL A 1 115 ? -7.716 -3.666 11.138 1.00 82.25 115 VAL A C 1
ATOM 936 O O . VAL A 1 115 ? -8.200 -3.936 12.236 1.00 82.25 115 VAL A O 1
ATOM 939 N N . VAL A 1 116 ? -6.454 -3.951 10.843 1.00 85.62 116 VAL A N 1
ATOM 940 C CA . VAL A 1 116 ? -5.574 -4.757 11.696 1.00 85.62 116 VAL A CA 1
ATOM 941 C C . VAL A 1 116 ? -5.303 -4.120 13.068 1.00 85.62 116 VAL A C 1
ATOM 943 O O . VAL A 1 116 ? -5.372 -4.841 14.070 1.00 85.62 116 VAL A O 1
ATOM 946 N N . PRO A 1 117 ? -5.105 -2.789 13.200 1.00 84.31 117 PRO A N 1
ATOM 947 C CA . PRO A 1 117 ? -4.954 -2.161 14.511 1.00 84.31 117 PRO A CA 1
ATOM 948 C C . PRO A 1 117 ? -6.153 -2.389 15.438 1.00 84.31 117 PRO A C 1
ATOM 950 O O . PRO A 1 117 ? -5.986 -2.373 16.657 1.00 84.31 117 PRO A O 1
ATOM 953 N N . LEU A 1 118 ? -7.357 -2.625 14.895 1.00 80.81 118 LEU A N 1
ATOM 954 C CA . LEU A 1 118 ? -8.573 -2.832 15.688 1.00 80.81 118 LEU A CA 1
ATOM 955 C C . LEU A 1 118 ? -8.503 -4.095 16.557 1.00 80.81 118 LEU A C 1
ATOM 957 O O . LEU A 1 118 ? -9.181 -4.143 17.591 1.00 80.81 118 LEU A O 1
ATOM 961 N N . PHE A 1 119 ? -7.682 -5.075 16.171 1.00 84.56 119 PHE A N 1
ATOM 962 C CA . PHE A 1 119 ? -7.475 -6.332 16.893 1.00 84.56 119 PHE A CA 1
ATOM 963 C C . PHE A 1 119 ? -6.504 -6.197 18.073 1.00 84.56 119 PHE A C 1
ATOM 965 O O . PHE A 1 119 ? -6.535 -7.008 19.000 1.00 84.56 119 PHE A O 1
ATOM 972 N N . PHE A 1 120 ? -5.669 -5.157 18.095 1.00 84.56 120 PHE A N 1
ATOM 973 C CA . PHE A 1 120 ? -4.666 -4.962 19.137 1.00 84.56 120 PHE A CA 1
ATOM 974 C C . PHE A 1 120 ? -5.141 -3.972 20.209 1.00 84.56 120 PHE A C 1
ATOM 976 O O . PHE A 1 120 ? -5.587 -2.868 19.916 1.00 84.56 120 PHE A O 1
ATOM 983 N N . ARG A 1 121 ? -4.997 -4.340 21.491 1.00 79.06 121 ARG A N 1
ATOM 984 C CA . ARG A 1 121 ? -5.354 -3.460 22.626 1.00 79.06 121 ARG A CA 1
ATOM 985 C C . ARG A 1 121 ? -4.260 -2.450 22.997 1.00 79.06 121 ARG A C 1
ATOM 987 O O . ARG A 1 121 ? -4.569 -1.339 23.408 1.00 79.06 121 ARG A O 1
ATOM 994 N N . LYS A 1 122 ? -2.985 -2.840 22.887 1.00 81.25 122 LYS A N 1
ATOM 995 C CA . LYS A 1 122 ? -1.807 -2.019 23.231 1.00 81.25 122 LYS A CA 1
ATOM 996 C C . LYS A 1 122 ? -0.855 -1.945 22.040 1.00 81.25 122 LYS A C 1
ATOM 998 O O . LYS A 1 122 ? -0.614 -2.976 21.409 1.00 81.25 122 LYS A O 1
ATOM 1003 N N . LEU A 1 123 ? -0.300 -0.754 21.798 1.00 85.44 123 LEU A N 1
ATOM 1004 C CA . LEU A 1 123 ? 0.612 -0.438 20.686 1.00 85.44 123 LEU A CA 1
ATOM 1005 C C . LEU A 1 123 ? 0.087 -0.917 19.315 1.00 85.44 123 LEU A C 1
ATOM 1007 O O . LEU A 1 123 ? 0.789 -1.637 18.602 1.00 85.44 123 LEU A O 1
ATOM 1011 N N . PRO A 1 124 ? -1.157 -0.559 18.943 1.00 79.62 124 PRO A N 1
ATOM 1012 C CA . PRO A 1 124 ? -1.830 -1.175 17.805 1.00 79.62 124 PRO A CA 1
ATOM 1013 C C . PRO A 1 124 ? -1.142 -0.863 16.469 1.00 79.62 124 PRO A C 1
ATOM 1015 O O . PRO A 1 124 ? -1.018 -1.749 15.628 1.00 79.62 124 PRO A O 1
ATOM 1018 N N . LEU A 1 125 ? -0.609 0.350 16.302 1.00 78.94 125 LEU A N 1
ATOM 1019 C CA . LEU A 1 125 ? 0.095 0.761 15.084 1.00 78.94 125 LEU A CA 1
ATOM 1020 C C . LEU A 1 125 ? 1.428 0.025 14.899 1.00 78.94 125 LEU A C 1
ATOM 1022 O O . LEU A 1 125 ? 1.686 -0.494 13.819 1.00 78.94 125 LEU A O 1
ATOM 1026 N N . LEU A 1 126 ? 2.240 -0.085 15.958 1.00 84.38 126 LEU A N 1
ATOM 1027 C CA . LEU A 1 126 ? 3.531 -0.780 15.899 1.00 84.38 126 LEU A CA 1
ATOM 1028 C C . LEU A 1 126 ? 3.348 -2.261 15.550 1.00 84.38 126 LEU A C 1
ATOM 1030 O O . LEU A 1 126 ? 4.034 -2.783 14.677 1.00 84.38 126 LEU A O 1
ATOM 1034 N N . LYS A 1 127 ? 2.390 -2.931 16.201 1.00 87.00 127 LYS A N 1
ATOM 1035 C CA . LYS A 1 127 ? 2.086 -4.342 15.928 1.00 87.00 127 LYS A CA 1
ATOM 1036 C C . LYS A 1 127 ? 1.554 -4.554 14.517 1.00 87.00 127 LYS A C 1
ATOM 1038 O O . LYS A 1 127 ? 1.891 -5.549 13.892 1.00 87.00 127 LYS A O 1
ATOM 1043 N N . THR A 1 128 ? 0.767 -3.609 14.011 1.00 87.56 128 THR A N 1
ATOM 1044 C CA . THR A 1 128 ? 0.275 -3.640 12.630 1.00 87.56 128 THR A CA 1
ATOM 1045 C C . THR A 1 128 ? 1.415 -3.483 11.631 1.00 87.56 128 THR A C 1
ATOM 1047 O O . THR A 1 128 ? 1.486 -4.254 10.683 1.00 87.56 128 THR A O 1
ATOM 1050 N N . ALA A 1 129 ? 2.335 -2.542 11.862 1.00 87.25 129 ALA A N 1
ATOM 1051 C CA . ALA A 1 129 ? 3.504 -2.357 11.007 1.00 87.25 129 ALA A CA 1
ATOM 1052 C C . ALA A 1 129 ? 4.414 -3.597 11.006 1.00 87.25 129 ALA A C 1
ATOM 1054 O O . ALA A 1 129 ? 4.812 -4.056 9.940 1.00 87.25 129 ALA A O 1
ATOM 1055 N N . LEU A 1 130 ? 4.682 -4.180 12.181 1.00 90.88 130 LEU A N 1
ATOM 1056 C CA . LEU A 1 130 ? 5.438 -5.430 12.289 1.00 90.88 130 LEU A CA 1
ATOM 1057 C C . LEU A 1 130 ? 4.738 -6.574 11.553 1.00 90.88 130 LEU A C 1
ATOM 1059 O O . LEU A 1 130 ? 5.375 -7.254 10.758 1.00 90.88 130 LEU A O 1
ATOM 1063 N N . LEU A 1 131 ? 3.428 -6.748 11.754 1.00 92.31 131 LEU A N 1
ATOM 1064 C CA . LEU A 1 131 ? 2.663 -7.791 11.073 1.00 92.31 131 LEU A CA 1
ATOM 1065 C C . LEU A 1 131 ? 2.673 -7.606 9.551 1.00 92.31 131 LEU A C 1
ATOM 1067 O O . LEU A 1 131 ? 2.805 -8.586 8.826 1.00 92.31 131 LEU A O 1
ATOM 1071 N N . TYR A 1 132 ? 2.571 -6.366 9.069 1.00 88.19 132 TYR A N 1
ATOM 1072 C CA . TYR A 1 132 ? 2.653 -6.051 7.644 1.00 88.19 132 TYR A CA 1
ATOM 1073 C C . TYR A 1 132 ? 3.991 -6.507 7.046 1.00 88.19 132 TYR A C 1
ATOM 1075 O O . TYR A 1 132 ? 4.011 -7.201 6.032 1.00 88.19 132 TYR A O 1
ATOM 1083 N N . VAL A 1 133 ? 5.106 -6.187 7.716 1.00 89.62 133 VAL A N 1
ATOM 1084 C CA . VAL A 1 133 ? 6.446 -6.630 7.301 1.00 89.62 133 VAL A CA 1
ATOM 1085 C C . VAL A 1 133 ? 6.559 -8.154 7.342 1.00 89.62 133 VAL A C 1
ATOM 1087 O O . VAL A 1 133 ? 7.054 -8.746 6.388 1.00 89.62 133 VAL A O 1
ATOM 1090 N N . THR A 1 134 ? 6.057 -8.804 8.396 1.00 93.12 134 THR A N 1
ATOM 1091 C CA . THR A 1 134 ? 6.077 -10.269 8.515 1.00 93.12 134 THR A CA 1
ATOM 1092 C C . THR A 1 134 ? 5.295 -10.949 7.392 1.00 93.12 134 THR A C 1
ATOM 1094 O O . THR A 1 134 ? 5.765 -11.946 6.852 1.00 93.12 134 THR A O 1
ATOM 1097 N N . ILE A 1 135 ? 4.127 -10.421 7.011 1.00 89.75 135 ILE A N 1
ATOM 1098 C CA . ILE A 1 135 ? 3.319 -10.966 5.909 1.00 89.75 135 ILE A CA 1
ATOM 1099 C C . ILE A 1 135 ? 4.051 -10.812 4.576 1.00 89.75 135 ILE A C 1
ATOM 1101 O O . ILE A 1 135 ? 4.138 -11.779 3.825 1.00 89.75 135 ILE A O 1
ATOM 1105 N N . LEU A 1 136 ? 4.608 -9.629 4.288 1.00 85.75 136 LEU A N 1
ATOM 1106 C CA . LEU A 1 136 ? 5.371 -9.408 3.056 1.00 85.75 136 LEU A CA 1
ATOM 1107 C C . LEU A 1 136 ? 6.589 -10.329 2.976 1.00 85.75 136 LEU A C 1
ATOM 1109 O O . LEU A 1 136 ? 6.815 -10.961 1.948 1.00 85.75 136 LEU A O 1
ATOM 1113 N N . PHE A 1 137 ? 7.339 -10.449 4.071 1.00 88.75 137 PHE A N 1
ATOM 1114 C CA . PHE A 1 137 ? 8.473 -11.361 4.144 1.00 88.75 137 PHE A CA 1
ATOM 1115 C C . PHE A 1 137 ? 8.038 -12.817 3.944 1.00 88.75 137 PHE A C 1
ATOM 1117 O O . PHE A 1 137 ? 8.665 -13.533 3.172 1.00 88.75 137 PHE A O 1
ATOM 1124 N N . GLY A 1 138 ? 6.933 -13.234 4.569 1.00 90.69 138 GLY A N 1
ATOM 1125 C CA . GLY A 1 138 ? 6.349 -14.564 4.396 1.00 90.69 138 GLY A CA 1
ATOM 1126 C C . GLY A 1 138 ? 5.909 -14.858 2.959 1.00 90.69 138 GLY A C 1
ATOM 1127 O O . GLY A 1 138 ? 6.103 -15.966 2.474 1.00 90.69 138 GLY A O 1
ATOM 1128 N N . LEU A 1 139 ? 5.353 -13.872 2.252 1.00 86.31 139 LEU A N 1
ATOM 1129 C CA . LEU A 1 139 ? 4.991 -14.014 0.839 1.00 86.31 139 LEU A CA 1
ATOM 1130 C C . LEU A 1 139 ? 6.228 -14.177 -0.052 1.00 86.31 139 LEU A C 1
ATOM 1132 O O . LEU A 1 139 ? 6.224 -15.010 -0.959 1.00 86.31 139 LEU A O 1
ATOM 1136 N N . ILE A 1 140 ? 7.292 -13.418 0.217 1.00 84.56 140 ILE A N 1
ATOM 1137 C CA . ILE A 1 140 ? 8.559 -13.535 -0.515 1.00 84.56 140 ILE A CA 1
ATOM 1138 C C . ILE A 1 140 ? 9.193 -14.901 -0.254 1.00 84.56 140 ILE A C 1
ATOM 1140 O O . ILE A 1 140 ? 9.549 -15.590 -1.203 1.00 84.56 140 ILE A O 1
ATOM 1144 N N . THR A 1 141 ? 9.291 -15.339 1.003 1.00 88.38 141 THR A N 1
ATOM 1145 C CA . THR A 1 141 ? 9.880 -16.647 1.328 1.00 88.38 141 THR A CA 1
ATOM 1146 C C . THR A 1 141 ? 9.050 -17.805 0.793 1.00 88.38 141 THR A C 1
ATOM 1148 O O . THR A 1 141 ? 9.622 -18.790 0.336 1.00 88.38 141 THR A O 1
ATOM 1151 N N . LEU A 1 142 ? 7.721 -17.683 0.773 1.00 88.69 142 LEU A N 1
ATOM 1152 C CA . LEU A 1 142 ? 6.848 -18.642 0.103 1.00 88.69 142 LEU A CA 1
ATOM 1153 C C . LEU A 1 142 ? 7.121 -18.676 -1.404 1.00 88.69 142 LEU A C 1
ATOM 1155 O O . LEU A 1 142 ? 7.220 -19.758 -1.968 1.00 88.69 142 LEU A O 1
ATOM 1159 N N . SER A 1 143 ? 7.307 -17.520 -2.045 1.00 83.12 143 SER A N 1
ATOM 1160 C CA . SER A 1 143 ? 7.635 -17.441 -3.476 1.00 83.12 143 SER A CA 1
ATOM 1161 C C . SER A 1 143 ? 8.991 -18.081 -3.787 1.00 83.12 143 SER A C 1
ATOM 1163 O O . SER A 1 143 ? 9.097 -18.862 -4.726 1.00 83.12 143 SER A O 1
ATOM 1165 N N . VAL A 1 144 ? 10.004 -17.822 -2.955 1.00 86.44 144 VAL A N 1
ATOM 1166 C CA . VAL A 1 144 ? 11.322 -18.474 -3.031 1.00 86.44 144 VAL A CA 1
ATOM 1167 C C . VAL A 1 144 ? 11.186 -19.985 -2.833 1.00 86.44 144 VAL A C 1
ATOM 1169 O O . VAL A 1 144 ? 11.729 -20.763 -3.609 1.00 86.44 144 VAL A O 1
ATOM 1172 N N . GLY A 1 145 ? 10.416 -20.425 -1.836 1.00 85.88 145 GLY A N 1
ATOM 1173 C CA . GLY A 1 145 ? 10.177 -21.845 -1.579 1.00 85.88 145 GLY A CA 1
ATOM 1174 C C . GLY A 1 145 ? 9.483 -22.552 -2.745 1.00 85.88 145 GLY A C 1
ATOM 1175 O O . GLY A 1 145 ? 9.901 -23.639 -3.135 1.00 85.88 145 GLY A O 1
ATOM 1176 N N . LEU A 1 146 ? 8.463 -21.924 -3.337 1.00 85.88 146 LEU A N 1
ATOM 1177 C CA . LEU A 1 146 ? 7.804 -22.440 -4.538 1.00 85.88 146 LEU A CA 1
ATOM 1178 C C . LEU A 1 146 ? 8.756 -22.458 -5.737 1.00 85.88 146 LEU A C 1
ATOM 1180 O O . LEU A 1 146 ? 8.747 -23.426 -6.490 1.00 85.88 146 LEU A O 1
ATOM 1184 N N . SER A 1 147 ? 9.607 -21.442 -5.890 1.00 86.31 147 SER A N 1
ATOM 1185 C CA . SER A 1 147 ? 10.628 -21.419 -6.938 1.00 86.31 147 SER A CA 1
ATOM 1186 C C . SER A 1 147 ? 11.558 -22.624 -6.837 1.00 86.31 147 SER A C 1
ATOM 1188 O O . SER A 1 147 ? 11.687 -23.353 -7.809 1.00 86.31 147 SER A O 1
ATOM 1190 N N . HIS A 1 148 ? 12.130 -22.898 -5.662 1.00 87.06 148 HIS A N 1
ATOM 1191 C CA . HIS A 1 148 ? 13.004 -24.065 -5.466 1.00 87.06 148 HIS A CA 1
ATOM 1192 C C . HIS A 1 148 ? 12.277 -25.402 -5.636 1.00 87.06 148 HIS A C 1
ATOM 1194 O O . HIS A 1 148 ? 12.888 -26.389 -6.037 1.00 87.06 148 HIS A O 1
ATOM 1200 N N . LEU A 1 149 ? 10.975 -25.449 -5.334 1.00 87.44 149 LEU A N 1
ATOM 1201 C CA . LEU A 1 149 ? 10.159 -26.652 -5.506 1.00 87.44 149 LEU A CA 1
ATOM 1202 C C . LEU A 1 149 ? 9.927 -26.986 -6.988 1.00 87.44 149 LEU A C 1
ATOM 1204 O O . LEU A 1 149 ? 9.953 -28.158 -7.357 1.00 87.44 149 LEU A O 1
ATOM 1208 N N . PHE A 1 150 ? 9.669 -25.973 -7.820 1.00 85.31 150 PHE A N 1
ATOM 1209 C CA . PHE A 1 150 ? 9.352 -26.154 -9.241 1.00 85.31 150 PHE A CA 1
ATOM 1210 C C . PHE A 1 150 ? 10.575 -26.039 -10.164 1.00 85.31 150 PHE A C 1
ATOM 1212 O O . PHE A 1 150 ? 10.579 -26.643 -11.234 1.00 85.31 150 PHE A O 1
ATOM 1219 N N . PHE A 1 151 ? 11.614 -25.316 -9.745 1.00 84.50 151 PHE A N 1
ATOM 1220 C CA . PHE A 1 151 ? 12.850 -25.069 -10.487 1.00 84.50 151 PHE A CA 1
ATOM 1221 C C . PHE A 1 151 ? 14.062 -25.370 -9.592 1.00 84.50 151 PHE A C 1
ATOM 1223 O O . PHE A 1 151 ? 14.642 -24.464 -9.002 1.00 84.50 151 PHE A O 1
ATOM 1230 N N . PRO A 1 152 ? 14.489 -26.639 -9.488 1.00 81.19 152 PRO A N 1
ATOM 1231 C CA . PRO A 1 152 ? 15.570 -27.044 -8.584 1.00 81.19 152 PRO A CA 1
ATOM 1232 C C . PRO A 1 152 ? 16.953 -26.478 -8.960 1.00 81.19 152 PRO A C 1
ATOM 1234 O O . PRO A 1 152 ? 17.916 -26.672 -8.225 1.00 81.19 152 PRO A O 1
ATOM 1237 N N . GLU A 1 153 ? 17.064 -25.798 -10.103 1.00 84.25 153 GLU A N 1
ATOM 1238 C CA . GLU A 1 153 ? 18.278 -25.116 -10.562 1.00 84.25 153 GLU A CA 1
ATOM 1239 C C . GLU A 1 153 ? 18.503 -23.762 -9.863 1.00 84.25 153 GLU A C 1
ATOM 1241 O O . GLU A 1 153 ? 19.584 -23.184 -9.982 1.00 84.25 153 GLU A O 1
ATOM 1246 N N . THR A 1 154 ? 17.515 -23.245 -9.120 1.00 83.94 154 THR A N 1
ATOM 1247 C CA . THR A 1 154 ? 17.670 -21.996 -8.365 1.00 83.94 154 THR A CA 1
ATOM 1248 C C . THR A 1 154 ? 18.526 -22.175 -7.122 1.00 83.94 154 THR A C 1
ATOM 1250 O O . THR A 1 154 ? 18.497 -23.211 -6.463 1.00 83.94 154 THR A O 1
ATOM 1253 N N . SER A 1 155 ? 19.266 -21.130 -6.744 1.00 83.81 155 SER A N 1
ATOM 1254 C CA . SER A 1 155 ? 20.126 -21.145 -5.558 1.00 83.81 155 SER A CA 1
ATOM 1255 C C . SER A 1 155 ? 19.819 -19.971 -4.622 1.00 83.81 155 SER A C 1
ATOM 1257 O O . SER A 1 155 ? 19.489 -18.873 -5.056 1.00 83.81 155 SER A O 1
ATOM 1259 N N . GLY A 1 156 ? 19.889 -20.191 -3.307 1.00 84.00 156 GLY A N 1
ATOM 1260 C CA . GLY A 1 156 ? 19.706 -19.121 -2.320 1.00 84.00 156 GLY A CA 1
ATOM 1261 C C . GLY A 1 156 ? 18.325 -18.447 -2.366 1.00 84.00 156 GLY A C 1
ATOM 1262 O O . GLY A 1 156 ? 17.305 -19.108 -2.188 1.00 84.00 156 GLY A O 1
ATOM 1263 N N . PHE A 1 157 ? 18.303 -17.123 -2.548 1.00 80.62 157 PHE A N 1
ATOM 1264 C CA . PHE A 1 157 ? 17.079 -16.312 -2.655 1.00 80.62 157 PHE A CA 1
ATOM 1265 C C . PHE A 1 157 ? 16.664 -16.040 -4.106 1.00 80.62 157 PHE A C 1
ATOM 1267 O O . PHE A 1 157 ? 15.796 -15.198 -4.340 1.00 80.62 157 PHE A O 1
ATOM 1274 N N . ASP A 1 158 ? 17.261 -16.744 -5.069 1.00 77.88 158 ASP A N 1
ATOM 1275 C CA . ASP A 1 158 ? 16.861 -16.616 -6.461 1.00 77.88 158 ASP A CA 1
ATOM 1276 C C . ASP A 1 158 ? 15.456 -17.182 -6.653 1.00 77.88 158 ASP A C 1
ATOM 1278 O O . ASP A 1 158 ? 15.137 -18.300 -6.241 1.00 77.88 158 ASP A O 1
ATOM 1282 N N . ILE A 1 159 ? 14.611 -16.377 -7.287 1.00 76.31 159 ILE A N 1
ATOM 1283 C CA . ILE A 1 159 ? 13.284 -16.778 -7.729 1.00 76.31 159 ILE A CA 1
ATOM 1284 C C . ILE A 1 159 ? 13.406 -16.980 -9.237 1.00 76.31 159 ILE A C 1
ATOM 1286 O O . ILE A 1 159 ? 13.534 -16.007 -9.979 1.00 76.31 159 ILE A O 1
ATOM 1290 N N . ALA A 1 160 ? 13.392 -18.234 -9.690 1.00 72.00 160 ALA A N 1
ATOM 1291 C CA . ALA A 1 160 ? 13.239 -18.559 -11.099 1.00 72.00 160 ALA A CA 1
ATOM 1292 C C . ALA A 1 160 ? 11.839 -18.143 -11.512 1.00 72.00 160 ALA A C 1
ATOM 1294 O O . ALA A 1 160 ? 10.835 -18.807 -11.246 1.00 72.00 160 ALA A O 1
ATOM 1295 N N . LEU A 1 161 ? 11.795 -16.999 -12.167 1.00 66.44 161 LEU A N 1
ATOM 1296 C CA . LEU A 1 161 ? 10.643 -16.571 -12.911 1.00 66.44 161 LEU A CA 1
ATOM 1297 C C . LEU A 1 161 ? 10.843 -17.107 -14.317 1.00 66.44 161 LEU A C 1
ATOM 1299 O O . LEU A 1 161 ? 11.829 -16.796 -14.978 1.00 66.44 161 LEU A O 1
ATOM 1303 N N . THR A 1 162 ? 9.922 -17.944 -14.786 1.00 61.47 162 THR A N 1
ATOM 1304 C CA . THR A 1 162 ? 9.786 -18.097 -16.232 1.00 61.47 162 THR A CA 1
ATOM 1305 C C . THR A 1 162 ? 9.499 -16.694 -16.761 1.00 61.47 162 THR A C 1
ATOM 1307 O O . THR A 1 162 ? 8.523 -16.094 -16.304 1.00 61.47 162 THR A O 1
ATOM 1310 N N . ASP A 1 163 ? 10.351 -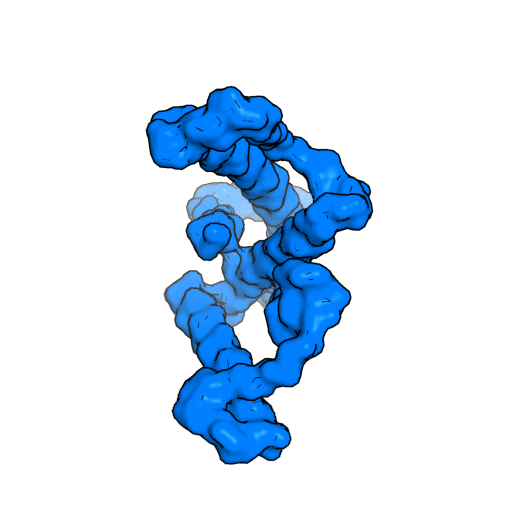16.162 -17.645 1.00 64.00 163 ASP A N 1
ATOM 1311 C CA . ASP A 1 163 ? 10.198 -14.842 -18.278 1.00 64.00 163 ASP A CA 1
ATOM 1312 C C . ASP A 1 163 ? 8.934 -14.827 -19.150 1.00 64.00 163 ASP A C 1
ATOM 1314 O O . ASP A 1 163 ? 8.961 -14.881 -20.379 1.00 64.00 163 ASP A O 1
ATOM 1318 N N . TYR A 1 164 ? 7.781 -14.824 -18.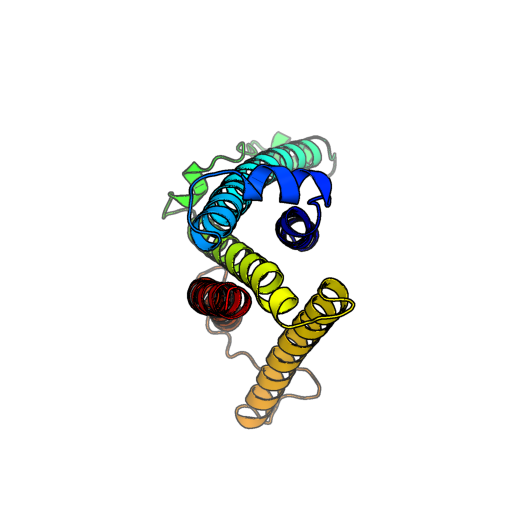494 1.00 66.31 164 TYR A N 1
ATOM 1319 C CA . TYR A 1 164 ? 6.482 -14.749 -19.112 1.00 66.31 164 TYR A CA 1
ATOM 1320 C C . TYR A 1 164 ? 5.967 -13.336 -18.905 1.00 66.31 164 TYR A C 1
ATOM 1322 O O . TYR A 1 164 ? 5.479 -12.960 -17.835 1.00 66.31 164 TYR A O 1
ATOM 1330 N N . ARG A 1 165 ? 6.111 -12.535 -19.954 1.00 66.25 165 ARG A N 1
ATOM 1331 C CA . ARG A 1 165 ? 5.620 -11.163 -19.993 1.00 66.25 165 ARG A CA 1
ATOM 1332 C C . ARG A 1 165 ? 4.137 -11.177 -20.318 1.00 66.25 165 ARG A C 1
ATOM 1334 O O . ARG A 1 165 ? 3.742 -11.568 -21.413 1.00 66.25 165 ARG A O 1
ATOM 1341 N N . ILE A 1 166 ? 3.313 -10.752 -19.361 1.00 64.19 166 ILE A N 1
ATOM 1342 C CA . ILE A 1 166 ? 1.871 -10.569 -19.595 1.00 64.19 166 ILE A CA 1
ATOM 1343 C C . ILE A 1 166 ? 1.648 -9.285 -20.400 1.00 64.19 166 ILE A C 1
ATOM 1345 O O . ILE A 1 166 ? 0.783 -9.235 -21.273 1.00 64.19 166 ILE A O 1
ATOM 1349 N N . PHE A 1 167 ? 2.456 -8.258 -20.129 1.00 65.31 167 PHE A N 1
ATOM 1350 C CA . PHE A 1 167 ? 2.494 -7.011 -20.884 1.00 65.31 167 PHE A CA 1
ATOM 1351 C C . PHE A 1 167 ? 3.931 -6.677 -21.275 1.00 65.31 167 PHE A C 1
ATOM 1353 O O . PHE A 1 167 ? 4.875 -7.186 -20.676 1.00 65.31 167 PHE A O 1
ATOM 1360 N N . HIS A 1 168 ? 4.093 -5.790 -22.261 1.00 64.06 168 HIS A N 1
ATOM 1361 C CA . HIS A 1 168 ? 5.404 -5.392 -22.786 1.00 64.06 168 HIS A CA 1
ATOM 1362 C C . HIS A 1 168 ? 6.365 -4.873 -21.694 1.00 64.06 168 HIS A C 1
ATOM 1364 O O . HIS A 1 168 ? 7.576 -5.054 -21.824 1.00 64.06 168 HIS A O 1
ATOM 1370 N N . ASP A 1 169 ? 5.796 -4.336 -20.604 1.00 67.25 169 ASP A N 1
ATOM 1371 C CA . ASP A 1 169 ? 6.500 -3.687 -19.492 1.00 67.25 169 ASP A CA 1
ATOM 1372 C C . ASP A 1 169 ? 6.238 -4.344 -18.119 1.00 67.25 169 ASP A C 1
ATOM 1374 O O . ASP A 1 169 ? 6.573 -3.754 -17.096 1.00 67.25 169 ASP A O 1
ATOM 1378 N N . MET A 1 170 ? 5.584 -5.516 -18.059 1.00 68.88 170 MET A N 1
ATOM 1379 C CA . MET A 1 170 ? 5.247 -6.159 -16.780 1.00 68.88 170 MET A CA 1
ATOM 1380 C C . MET A 1 170 ? 5.317 -7.685 -16.852 1.00 68.88 170 MET A C 1
ATOM 1382 O O . MET A 1 170 ? 4.593 -8.334 -17.622 1.00 68.88 170 MET A O 1
ATOM 1386 N N . ASP A 1 171 ? 6.141 -8.248 -15.975 1.00 73.50 171 ASP A N 1
ATOM 1387 C CA . ASP A 1 171 ? 6.308 -9.689 -15.828 1.00 73.50 171 ASP A CA 1
ATOM 1388 C C . ASP A 1 171 ? 5.129 -10.308 -15.063 1.00 73.50 171 ASP A C 1
ATOM 1390 O O . ASP A 1 171 ? 4.493 -9.675 -14.211 1.00 73.50 171 ASP A O 1
ATOM 1394 N N . ALA A 1 172 ? 4.828 -11.578 -15.344 1.00 73.38 172 ALA A N 1
ATOM 1395 C CA . ALA A 1 172 ? 3.698 -12.284 -14.738 1.00 73.38 172 ALA A CA 1
ATOM 1396 C C . ALA A 1 172 ? 3.731 -12.304 -13.210 1.00 73.38 172 ALA A C 1
ATOM 1398 O O . ALA A 1 172 ? 2.686 -12.243 -12.561 1.00 73.38 172 ALA A O 1
ATOM 1399 N N . PHE A 1 173 ? 4.929 -12.366 -12.637 1.00 74.12 173 PHE A N 1
ATOM 1400 C CA . PHE A 1 173 ? 5.116 -12.360 -11.195 1.00 74.12 173 PHE A CA 1
ATOM 1401 C C . PHE A 1 173 ? 4.770 -11.010 -10.570 1.00 74.12 173 PHE A C 1
ATOM 1403 O O . PHE A 1 173 ? 4.042 -10.961 -9.578 1.00 74.12 173 PHE A O 1
ATOM 1410 N N . GLU A 1 174 ? 5.224 -9.913 -11.183 1.00 75.19 174 GLU A N 1
ATOM 1411 C CA . GLU A 1 174 ? 4.877 -8.560 -10.746 1.00 75.19 174 GLU A CA 1
ATOM 1412 C C . GLU A 1 174 ? 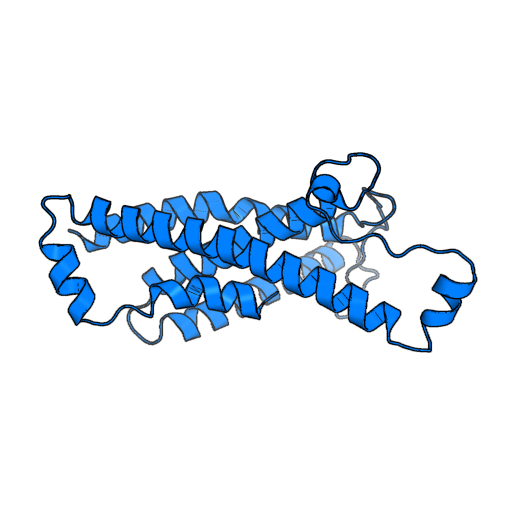3.363 -8.342 -10.834 1.00 75.19 174 GLU A C 1
ATOM 1414 O O . GLU A 1 174 ? 2.744 -7.828 -9.899 1.00 75.19 174 GLU A O 1
ATOM 1419 N N . TYR A 1 175 ? 2.744 -8.803 -11.922 1.00 75.69 175 TYR A N 1
ATOM 1420 C CA . TYR A 1 175 ? 1.297 -8.748 -12.086 1.00 75.69 175 TYR A CA 1
ATOM 1421 C C . TYR A 1 175 ? 0.562 -9.554 -11.006 1.00 75.69 175 TYR A C 1
ATOM 1423 O O . TYR A 1 175 ? -0.355 -9.033 -10.374 1.00 75.69 175 TYR A O 1
ATOM 1431 N N . LEU A 1 176 ? 0.977 -10.798 -10.745 1.00 77.25 176 LEU A N 1
ATOM 1432 C CA . LEU A 1 176 ? 0.354 -11.661 -9.740 1.00 77.25 176 LEU A CA 1
ATOM 1433 C C . LEU A 1 176 ? 0.452 -11.055 -8.336 1.00 77.25 176 LEU A C 1
ATOM 1435 O O . LEU A 1 176 ? -0.549 -11.008 -7.622 1.00 77.25 176 LEU A O 1
ATOM 1439 N N . PHE A 1 177 ? 1.622 -10.538 -7.956 1.00 76.38 177 PHE A N 1
ATOM 1440 C CA . PHE A 1 177 ? 1.818 -9.898 -6.656 1.00 76.38 177 PHE A CA 1
ATOM 1441 C C . PHE A 1 177 ? 0.963 -8.631 -6.518 1.00 76.38 177 PHE A C 1
ATOM 1443 O O . PHE A 1 177 ? 0.303 -8.426 -5.495 1.00 76.38 177 PHE A O 1
ATOM 1450 N N . ASN A 1 178 ? 0.905 -7.815 -7.575 1.00 76.69 178 ASN A N 1
ATOM 1451 C CA . ASN A 1 178 ? 0.066 -6.623 -7.616 1.00 76.69 178 ASN A CA 1
ATOM 1452 C C . ASN A 1 178 ? -1.422 -6.961 -7.523 1.00 76.69 178 ASN A C 1
ATOM 1454 O O . ASN A 1 178 ? -2.138 -6.284 -6.788 1.00 76.69 178 ASN A O 1
ATOM 1458 N N . VAL A 1 179 ? -1.899 -8.002 -8.208 1.00 79.81 179 VAL A N 1
ATOM 1459 C CA . VAL A 1 179 ? -3.296 -8.451 -8.118 1.00 79.81 179 VAL A CA 1
ATOM 1460 C C . VAL A 1 179 ? -3.613 -8.932 -6.705 1.00 79.81 179 VAL A C 1
ATOM 1462 O O . VAL A 1 179 ? -4.585 -8.466 -6.115 1.00 79.81 179 VAL A O 1
ATOM 1465 N N . 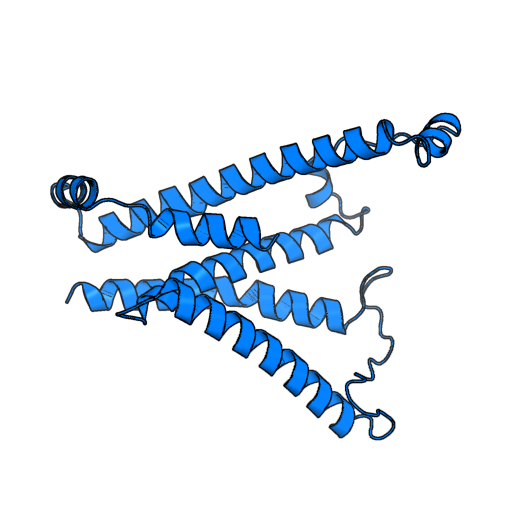LEU A 1 180 ? -2.769 -9.790 -6.130 1.00 80.81 180 LEU A N 1
ATOM 1466 C CA . LEU A 1 180 ? -2.990 -10.395 -4.814 1.00 80.81 180 LEU A CA 1
ATOM 1467 C C . LEU A 1 180 ? -3.046 -9.331 -3.705 1.00 80.81 180 LEU A C 1
ATOM 1469 O O . LEU A 1 180 ? -3.941 -9.360 -2.855 1.00 80.81 180 LEU A O 1
ATOM 1473 N N . LEU A 1 181 ? -2.154 -8.336 -3.763 1.00 78.38 181 LEU A N 1
ATOM 1474 C CA . LEU A 1 181 ? -2.206 -7.170 -2.882 1.00 78.38 181 LEU A CA 1
ATOM 1475 C C . LEU A 1 181 ? -3.434 -6.300 -3.158 1.00 78.38 181 LEU A C 1
ATOM 1477 O O . LEU A 1 181 ? -4.097 -5.881 -2.215 1.00 78.38 181 LEU A O 1
ATOM 1481 N N . SER A 1 182 ? -3.774 -6.050 -4.421 1.00 77.94 182 SER A N 1
ATOM 1482 C CA . SER A 1 182 ? -4.876 -5.166 -4.820 1.00 77.94 182 SER A CA 1
ATOM 1483 C C . SER A 1 182 ? -6.261 -5.703 -4.463 1.00 77.94 182 SER A C 1
ATOM 1485 O O . SER A 1 182 ? -7.167 -4.914 -4.220 1.00 77.94 182 SER A O 1
ATOM 1487 N N . THR A 1 183 ? -6.458 -7.020 -4.393 1.00 81.12 183 THR A N 1
ATOM 1488 C CA . THR A 1 183 ? -7.782 -7.622 -4.149 1.00 81.12 183 THR A CA 1
ATOM 1489 C C . THR A 1 183 ? -8.117 -7.846 -2.675 1.00 81.12 183 THR A C 1
ATOM 1491 O O . THR A 1 183 ? -9.237 -8.247 -2.364 1.00 81.12 183 THR A O 1
ATOM 1494 N N . ALA A 1 184 ? -7.188 -7.600 -1.745 1.00 81.62 184 ALA A N 1
ATOM 1495 C CA . ALA A 1 184 ? -7.421 -7.879 -0.324 1.00 81.62 184 ALA A CA 1
ATOM 1496 C C . ALA A 1 184 ? -8.292 -6.817 0.383 1.00 81.62 184 ALA A C 1
ATOM 1498 O O . ALA A 1 184 ? -8.938 -7.116 1.392 1.00 81.62 184 ALA A O 1
ATOM 1499 N N . PHE A 1 185 ? -8.372 -5.592 -0.152 1.00 80.69 185 PHE A N 1
ATOM 15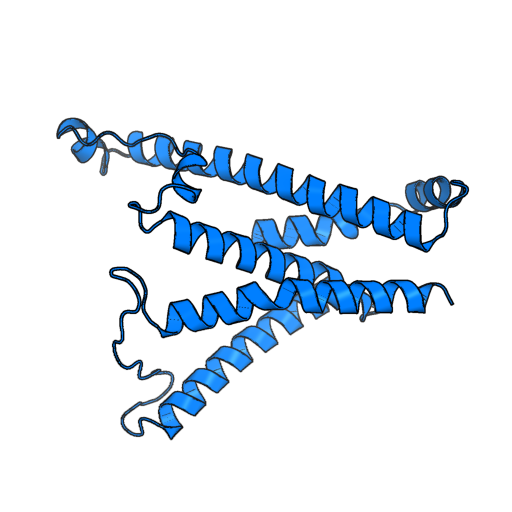00 C CA . PHE A 1 185 ? -9.090 -4.483 0.487 1.00 80.69 185 PHE A CA 1
ATOM 1501 C C . PHE A 1 185 ? -10.588 -4.732 0.763 1.00 80.69 185 PHE A C 1
ATOM 1503 O O . PHE A 1 185 ? -11.003 -4.438 1.885 1.00 80.69 185 PHE A O 1
ATOM 1510 N N . PRO A 1 186 ? -11.425 -5.274 -0.152 1.00 81.00 186 PRO A N 1
ATOM 1511 C CA . PRO A 1 186 ? -12.853 -5.433 0.122 1.00 81.00 186 PRO A CA 1
ATOM 1512 C C . PRO A 1 186 ? -13.097 -6.430 1.256 1.00 81.00 186 PRO A C 1
ATOM 1514 O O . PRO A 1 186 ? -13.914 -6.171 2.138 1.00 81.00 186 PRO A O 1
ATOM 1517 N N . VAL A 1 187 ? -12.336 -7.528 1.293 1.00 86.19 187 VAL A N 1
ATOM 1518 C CA . VAL A 1 187 ? -12.423 -8.534 2.361 1.00 86.19 187 VAL A CA 1
ATOM 1519 C C . VAL A 1 187 ? -12.009 -7.929 3.701 1.00 86.19 187 VAL A C 1
ATOM 1521 O O . VAL A 1 187 ? -12.720 -8.078 4.695 1.00 86.19 187 VAL A O 1
ATOM 1524 N N . LEU A 1 188 ? -10.897 -7.186 3.730 1.00 83.75 188 LEU A N 1
ATOM 1525 C CA . LEU A 1 188 ? -10.437 -6.495 4.934 1.00 83.75 188 LEU A CA 1
ATOM 1526 C C . LEU A 1 188 ? -11.487 -5.507 5.446 1.00 83.75 188 LEU A C 1
ATOM 1528 O O . LEU A 1 188 ? -11.776 -5.500 6.641 1.00 83.75 188 LEU A O 1
ATOM 1532 N N . LEU A 1 189 ? -12.105 -4.716 4.567 1.00 78.75 189 LEU A N 1
ATOM 1533 C CA . LEU A 1 189 ? -13.148 -3.769 4.959 1.00 78.75 189 LEU A CA 1
ATOM 1534 C C . LEU A 1 189 ? -14.370 -4.465 5.576 1.00 78.75 189 LEU A C 1
ATOM 1536 O O . LEU A 1 189 ? -14.881 -3.988 6.590 1.00 78.75 189 LEU A O 1
ATOM 1540 N N . VAL A 1 190 ? -14.795 -5.612 5.037 1.00 82.56 190 VAL A N 1
ATOM 1541 C CA . VAL A 1 190 ? -15.881 -6.421 5.621 1.00 82.56 190 VAL A CA 1
ATOM 1542 C C . VAL A 1 190 ? -15.498 -6.947 7.010 1.00 82.56 190 VAL A C 1
ATOM 1544 O O . VAL A 1 190 ? -16.287 -6.854 7.951 1.00 82.56 190 VAL A O 1
ATOM 1547 N N . ILE A 1 191 ? -14.269 -7.437 7.187 1.00 83.06 191 ILE A N 1
ATOM 1548 C CA . ILE A 1 191 ? -13.767 -7.880 8.499 1.00 83.06 191 ILE A CA 1
ATOM 1549 C C . ILE A 1 191 ? -13.727 -6.708 9.491 1.00 83.06 191 ILE A C 1
ATOM 1551 O O . ILE A 1 191 ? -14.169 -6.835 10.635 1.00 83.06 191 ILE A O 1
ATOM 1555 N N . GLY A 1 192 ? -13.235 -5.547 9.051 1.00 78.75 192 GLY A N 1
ATOM 1556 C CA . GLY A 1 192 ? -13.217 -4.318 9.840 1.00 78.75 192 GLY A CA 1
ATOM 1557 C C . GLY A 1 192 ? -14.611 -3.894 10.289 1.00 78.75 192 GLY A C 1
ATOM 1558 O O . GLY A 1 192 ? -14.799 -3.551 11.457 1.00 78.75 192 GLY A O 1
ATOM 1559 N N . TYR A 1 193 ? -15.598 -3.990 9.395 1.00 76.75 193 TYR A N 1
ATOM 1560 C CA . TYR A 1 193 ? -17.004 -3.728 9.692 1.00 76.75 193 TYR A CA 1
ATOM 1561 C C . TYR A 1 193 ? -17.522 -4.622 10.829 1.00 76.75 193 TYR A C 1
ATOM 1563 O O . TYR A 1 193 ? -18.032 -4.109 11.829 1.00 76.75 193 TYR A O 1
ATOM 1571 N N . PHE A 1 194 ? -17.341 -5.945 10.732 1.00 80.31 194 PHE A N 1
ATOM 1572 C CA . PHE A 1 194 ? -17.809 -6.866 11.774 1.00 80.31 194 PHE A CA 1
ATOM 1573 C C . PHE A 1 194 ? -17.094 -6.631 13.105 1.00 80.31 194 PHE A C 1
ATOM 1575 O O . PHE A 1 194 ? -17.735 -6.622 14.156 1.00 80.31 194 PHE A O 1
ATOM 1582 N N . LYS A 1 195 ? -15.788 -6.342 13.075 1.00 77.88 195 LYS A N 1
ATOM 1583 C CA . LYS A 1 195 ? -15.025 -6.090 14.300 1.00 77.88 195 LYS A CA 1
ATOM 1584 C C . LYS A 1 195 ? -15.436 -4.805 15.011 1.00 77.88 195 LYS A C 1
ATOM 1586 O O . LYS A 1 195 ? -15.437 -4.757 16.242 1.00 77.88 195 LYS A O 1
ATOM 1591 N N . LEU A 1 196 ? -15.782 -3.763 14.257 1.00 70.38 196 LEU A N 1
ATOM 1592 C CA . LEU A 1 196 ? -16.330 -2.536 14.830 1.00 70.38 196 LEU A CA 1
ATOM 1593 C C . LEU A 1 196 ? -17.701 -2.787 15.461 1.00 70.38 196 LEU A C 1
ATOM 1595 O O . LEU A 1 196 ? -17.945 -2.287 16.555 1.00 70.38 196 LEU A O 1
ATOM 1599 N N . LYS A 1 197 ? -18.551 -3.606 14.828 1.00 68.81 197 LYS A N 1
ATOM 1600 C CA . LYS A 1 197 ? -19.855 -4.001 15.377 1.00 68.81 197 LYS A CA 1
ATOM 1601 C C . LYS A 1 197 ? -19.717 -4.792 16.684 1.00 68.81 197 LYS A C 1
ATOM 1603 O O . LYS A 1 197 ? -20.394 -4.473 17.654 1.00 68.81 197 LYS A O 1
ATOM 1608 N N . GLU A 1 198 ? -18.806 -5.758 16.763 1.00 71.56 198 GLU A N 1
ATOM 1609 C CA . GLU A 1 198 ? -18.568 -6.527 17.998 1.00 71.56 198 GLU A CA 1
ATOM 1610 C C . GLU A 1 198 ? -18.131 -5.658 19.181 1.00 71.56 198 GLU A C 1
ATOM 1612 O O . GLU A 1 198 ? -18.501 -5.944 20.308 1.00 71.56 198 GLU A O 1
ATOM 1617 N N . LYS A 1 199 ? -17.367 -4.581 18.951 1.00 63.78 199 LYS A N 1
ATOM 1618 C CA . LYS A 1 199 ? -16.956 -3.661 20.028 1.00 63.78 199 LYS A CA 1
ATOM 1619 C C . LYS A 1 199 ? -18.104 -2.821 20.602 1.00 63.78 199 LYS A C 1
ATOM 1621 O O . LYS A 1 199 ? -17.879 -2.113 21.580 1.00 63.78 199 LYS A O 1
ATOM 1626 N N . THR A 1 200 ? -19.274 -2.825 19.961 1.00 50.84 200 THR A N 1
ATOM 1627 C CA . THR A 1 200 ? -20.452 -2.068 20.414 1.00 50.84 200 THR A CA 1
ATOM 1628 C C . THR A 1 200 ? -21.403 -2.873 21.300 1.00 50.84 200 THR A C 1
ATOM 1630 O O . THR A 1 200 ? -22.267 -2.256 21.920 1.00 50.84 200 THR A O 1
ATOM 1633 N N . VAL A 1 201 ? -21.233 -4.201 21.365 1.00 44.56 201 VAL A N 1
ATOM 1634 C CA . VAL A 1 201 ? -21.941 -5.118 22.279 1.00 44.56 201 VAL A CA 1
ATOM 1635 C C . VAL A 1 201 ? -21.105 -5.305 23.540 1.00 44.56 201 VAL A C 1
ATOM 1637 O O . VAL A 1 201 ? -21.700 -5.273 24.636 1.00 44.56 201 VAL A O 1
#

pLDDT: mean 72.71, std 11.7, range [41.94, 93.12]

Radius of gyration: 21.44 Å; chains: 1; bounding box: 50×49×53 Å

Foldseek 3Di:
DVVLLVVLLVLVVPDDPVVVVVLVPPPDPPLVSVVVVCCCSNVVSLVVSVVVVLVVQQVVLVVLCPDPVNVVVVVVVDDDDRDDPVCLVDPPNVVVVVVVLVSLLSLLSSLLSNQQLLPDPPPSNVVSVVVVVVVVVVVQVVQQVVQCVVPVVDDDSDRDQPQDDPDPPDGPVNVVVSVVSSPNNVVSVVNSSVSVVVVVD

Secondary structure (DSSP, 8-state):
-HHHHHHHHHHHH---HHHHHHHTTSSS-HHHHHHHHHHHHHHHHHHHHHHHHHHHHHHHHHHHHH-HHHHHHHHTT---PPP-GGGGT-GGGSHHHHHHHHHHHHHHHHHHHHHGGGG-SSSHHHHHHHHHHHHHHHHHHHHHHHHHHH-TT--TT-------EEETTEEHHHHHHHHHHHTHHHHHHHHHHHHHHHTT-